Protein AF-A0A0A1U6H3-F1 (afdb_monomer)

Organism: NCBI:txid370355

Structure (mmCIF, N/CA/C/O backbone):
data_AF-A0A0A1U6H3-F1
#
_entry.id   AF-A0A0A1U6H3-F1
#
loop_
_atom_site.group_PDB
_atom_site.id
_atom_site.type_symbol
_atom_site.label_atom_id
_atom_site.label_alt_id
_atom_site.label_comp_id
_atom_site.label_asym_id
_atom_site.label_entity_id
_atom_site.label_seq_id
_atom_site.pdbx_PDB_ins_code
_atom_site.Cartn_x
_atom_site.Cartn_y
_atom_site.Cartn_z
_atom_site.occupancy
_atom_site.B_iso_or_equiv
_atom_site.auth_seq_id
_atom_site.auth_comp_id
_atom_site.auth_asym_id
_atom_site.auth_atom_id
_atom_site.pdbx_PDB_model_num
ATOM 1 N N . MET A 1 1 ? 34.343 -15.386 -19.659 1.00 42.62 1 MET A N 1
ATOM 2 C CA . MET A 1 1 ? 35.235 -14.922 -20.753 1.00 42.62 1 MET A CA 1
ATOM 3 C C . MET A 1 1 ? 35.307 -15.857 -21.969 1.00 42.62 1 MET A C 1
ATOM 5 O O . MET A 1 1 ? 34.831 -15.459 -23.021 1.00 42.62 1 MET A O 1
ATOM 9 N N . ALA A 1 2 ? 35.838 -17.088 -21.877 1.00 45.59 2 ALA A N 1
ATOM 10 C CA . ALA A 1 2 ? 36.054 -17.949 -23.061 1.00 45.59 2 ALA A CA 1
ATOM 11 C C . ALA A 1 2 ? 34.770 -18.304 -23.848 1.00 45.59 2 ALA A C 1
ATOM 13 O O . ALA A 1 2 ? 34.775 -18.329 -25.075 1.00 45.59 2 ALA A O 1
ATOM 14 N N . LYS A 1 3 ? 33.651 -18.506 -23.139 1.00 43.69 3 LYS A N 1
ATOM 15 C CA . LYS A 1 3 ? 32.339 -18.819 -23.732 1.00 43.69 3 LYS A CA 1
ATOM 16 C C . LYS A 1 3 ? 31.708 -17.624 -24.469 1.00 43.69 3 LYS A C 1
ATOM 18 O O . LYS A 1 3 ? 30.996 -17.822 -25.441 1.00 43.69 3 LYS A O 1
ATOM 23 N N . ALA A 1 4 ? 32.001 -16.393 -24.038 1.00 39.19 4 ALA A N 1
ATOM 24 C CA . ALA A 1 4 ? 31.504 -15.169 -24.673 1.00 39.19 4 ALA A CA 1
ATOM 25 C C . ALA A 1 4 ? 32.295 -14.833 -25.950 1.00 39.19 4 ALA A C 1
ATOM 27 O O . ALA A 1 4 ? 31.694 -14.559 -26.984 1.00 39.19 4 ALA A O 1
ATOM 28 N N . LYS A 1 5 ? 33.627 -15.003 -25.923 1.00 49.28 5 LYS A N 1
ATOM 29 C CA . LYS A 1 5 ? 34.495 -14.886 -27.112 1.00 49.28 5 LYS A CA 1
ATOM 30 C C . LYS A 1 5 ? 34.144 -15.879 -28.231 1.00 49.28 5 LYS A C 1
ATOM 32 O O . LYS A 1 5 ? 34.391 -15.595 -29.393 1.00 49.28 5 LYS A O 1
ATOM 37 N N . GLN A 1 6 ? 33.567 -17.036 -27.893 1.00 50.50 6 GLN A N 1
ATOM 38 C CA . GLN A 1 6 ? 33.080 -18.013 -28.877 1.00 50.50 6 GLN A CA 1
ATOM 39 C C . GLN A 1 6 ? 31.737 -17.638 -29.518 1.00 50.50 6 GLN A C 1
ATOM 41 O O . GLN A 1 6 ? 31.459 -18.092 -30.624 1.00 50.50 6 GLN A O 1
ATOM 46 N N . LEU A 1 7 ? 30.896 -16.859 -28.832 1.00 44.81 7 LEU A N 1
ATOM 47 C CA . LEU A 1 7 ? 29.538 -16.535 -29.284 1.00 44.81 7 LEU A CA 1
ATOM 48 C C . LEU A 1 7 ? 29.468 -15.238 -30.102 1.00 44.81 7 LEU A C 1
ATOM 50 O O . LEU A 1 7 ? 28.509 -15.058 -30.847 1.00 44.81 7 LEU A O 1
ATOM 54 N N . PHE A 1 8 ? 30.467 -14.356 -29.990 1.00 49.38 8 PHE A N 1
ATOM 55 C CA . PHE A 1 8 ? 30.447 -13.028 -30.608 1.00 49.38 8 PHE A CA 1
ATOM 56 C C . PHE A 1 8 ? 31.764 -12.746 -31.354 1.00 49.38 8 PHE A C 1
ATOM 58 O O . PHE A 1 8 ? 32.800 -12.589 -30.704 1.00 49.38 8 PHE A O 1
ATOM 65 N N . PRO A 1 9 ? 31.752 -12.654 -32.701 1.00 50.00 9 PRO A N 1
ATOM 66 C CA . PRO A 1 9 ? 32.967 -12.505 -33.511 1.00 50.00 9 PRO A CA 1
ATOM 67 C C . PRO A 1 9 ? 33.776 -11.225 -33.242 1.00 50.00 9 PRO A C 1
ATOM 69 O O . PRO A 1 9 ? 34.955 -11.189 -33.573 1.00 50.00 9 PRO A O 1
ATOM 72 N N . ASN A 1 10 ? 33.169 -10.207 -32.616 1.00 57.44 10 ASN A N 1
ATOM 73 C CA . ASN A 1 10 ? 33.773 -8.898 -32.331 1.00 57.44 10 ASN A CA 1
ATOM 74 C C . ASN A 1 10 ? 33.723 -8.537 -30.834 1.00 57.44 10 ASN A C 1
ATOM 76 O O . ASN A 1 10 ? 33.683 -7.360 -30.483 1.00 57.44 10 ASN A O 1
ATOM 80 N N . PHE A 1 11 ? 33.708 -9.546 -29.954 1.00 52.69 11 PHE A N 1
ATOM 81 C CA . PHE A 1 11 ? 33.511 -9.376 -28.509 1.00 52.69 11 PHE A CA 1
ATOM 82 C C . PHE A 1 11 ? 34.409 -8.297 -27.886 1.00 52.69 11 PHE A C 1
ATOM 84 O O . PHE A 1 11 ? 33.913 -7.500 -27.107 1.00 52.69 11 PHE A O 1
ATOM 91 N N . GLU A 1 12 ? 35.697 -8.240 -28.241 1.00 53.88 12 GLU A N 1
ATOM 92 C CA . GLU A 1 12 ? 36.638 -7.269 -27.655 1.00 53.88 12 GLU A CA 1
ATOM 93 C C . GLU A 1 12 ? 36.306 -5.822 -28.048 1.00 53.88 12 GLU A C 1
ATOM 95 O O . GLU A 1 12 ? 36.291 -4.951 -27.190 1.00 53.88 12 GLU A O 1
ATOM 100 N N . GLN A 1 13 ? 35.927 -5.568 -29.304 1.00 59.19 13 GLN A N 1
ATOM 101 C CA . GLN A 1 13 ? 35.557 -4.222 -29.755 1.00 59.19 13 GLN A CA 1
ATOM 102 C C . GLN A 1 13 ? 34.176 -3.791 -29.238 1.00 59.19 13 GLN A C 1
ATOM 104 O O . GLN A 1 13 ? 33.973 -2.635 -28.890 1.00 59.19 13 GLN A O 1
ATOM 109 N N . GLN A 1 14 ? 33.224 -4.723 -29.146 1.00 52.69 14 GLN A N 1
ATOM 110 C CA . GLN A 1 14 ? 31.900 -4.452 -28.574 1.00 52.69 14 GLN A CA 1
ATOM 111 C C . GLN A 1 14 ? 31.953 -4.283 -27.047 1.00 52.69 14 GLN A C 1
ATOM 113 O O . GLN A 1 14 ? 31.147 -3.547 -26.481 1.00 52.69 14 GLN A O 1
ATOM 118 N N . GLN A 1 15 ? 32.902 -4.951 -26.388 1.00 53.75 15 GLN A N 1
ATOM 119 C CA . GLN A 1 15 ? 33.224 -4.753 -24.982 1.00 53.75 15 GLN A CA 1
ATOM 120 C C . GLN A 1 15 ? 33.872 -3.384 -24.755 1.00 53.75 15 GLN A C 1
ATOM 122 O O . GLN A 1 15 ? 33.415 -2.675 -23.871 1.00 53.75 15 GLN A O 1
ATOM 127 N N . ASP A 1 16 ? 34.867 -2.987 -25.553 1.00 53.22 16 ASP A N 1
ATOM 128 C CA . ASP A 1 16 ? 35.481 -1.653 -25.463 1.00 53.22 16 ASP A CA 1
ATOM 129 C C . ASP A 1 16 ? 34.446 -0.541 -25.721 1.00 53.22 16 ASP A C 1
ATOM 131 O O . ASP A 1 16 ? 34.420 0.460 -25.006 1.00 53.22 16 ASP A O 1
ATOM 135 N N . ASP A 1 17 ? 33.532 -0.729 -26.681 1.00 50.97 17 ASP A N 1
ATOM 136 C CA . ASP A 1 17 ? 32.412 0.187 -26.937 1.00 50.97 17 ASP A CA 1
ATOM 137 C C . ASP A 1 17 ? 31.427 0.244 -25.749 1.00 50.97 17 ASP A C 1
ATOM 139 O O . ASP A 1 17 ? 30.992 1.327 -25.352 1.00 50.97 17 ASP A O 1
ATOM 143 N N . PHE A 1 18 ? 31.085 -0.907 -25.153 1.00 53.66 18 PHE A N 1
ATOM 144 C CA . PHE A 1 18 ? 30.245 -0.984 -23.952 1.00 53.66 18 PHE A CA 1
ATOM 145 C C . PHE A 1 18 ? 30.918 -0.316 -22.755 1.00 53.66 18 PHE A C 1
ATOM 147 O O . PHE A 1 18 ? 30.290 0.481 -22.074 1.00 53.66 18 PHE A O 1
ATOM 154 N N . GLU A 1 19 ? 32.197 -0.589 -22.519 1.00 50.62 19 GLU A N 1
ATOM 155 C CA . GLU A 1 19 ? 32.986 0.013 -21.450 1.00 50.62 19 GLU A CA 1
ATOM 156 C C . GLU A 1 19 ? 33.153 1.525 -21.661 1.00 50.62 19 GLU A C 1
ATOM 158 O O . GLU A 1 19 ? 33.135 2.284 -20.694 1.00 50.62 19 GLU A O 1
ATOM 163 N N . THR A 1 20 ? 33.238 1.985 -22.911 1.00 50.31 20 THR A N 1
ATOM 164 C CA . THR A 1 20 ? 33.269 3.414 -23.256 1.00 50.31 20 THR A CA 1
ATOM 165 C C . THR A 1 20 ? 31.936 4.099 -22.931 1.00 50.31 20 THR A C 1
ATOM 167 O O . THR A 1 20 ? 31.920 5.158 -22.299 1.00 50.31 20 THR A O 1
ATOM 170 N N . LEU A 1 21 ? 30.810 3.464 -23.273 1.00 53.25 21 LEU A N 1
ATOM 171 C CA . LEU A 1 21 ? 29.459 3.929 -22.926 1.00 53.25 21 LEU A CA 1
ATOM 172 C C . LEU A 1 21 ? 29.174 3.859 -21.411 1.00 53.25 21 LEU A C 1
ATOM 174 O O . LEU A 1 21 ? 28.538 4.765 -20.870 1.00 53.25 21 LEU A O 1
ATOM 178 N N . PHE A 1 22 ? 29.652 2.808 -20.737 1.00 48.53 22 PHE A N 1
ATOM 179 C CA . PHE A 1 22 ? 29.427 2.509 -19.317 1.00 48.53 22 PHE A CA 1
ATOM 180 C C . PHE A 1 22 ? 30.271 3.394 -18.389 1.00 48.53 22 PHE A C 1
ATOM 182 O O . PHE A 1 22 ? 29.741 3.965 -17.443 1.00 48.53 22 PHE A O 1
ATOM 189 N N . TYR A 1 23 ? 31.574 3.554 -18.652 1.00 44.66 23 TYR A N 1
ATOM 190 C CA . TYR A 1 23 ? 32.490 4.235 -17.724 1.00 44.66 23 TYR A CA 1
ATOM 191 C C . TYR A 1 23 ? 32.702 5.718 -18.006 1.00 44.66 23 TYR A C 1
ATOM 193 O O . TYR A 1 23 ? 33.049 6.457 -17.086 1.00 44.66 23 TYR A O 1
ATOM 201 N N . PHE A 1 24 ? 32.540 6.165 -19.252 1.00 40.41 24 PHE A N 1
ATOM 202 C CA . PHE A 1 24 ? 32.925 7.529 -19.612 1.00 40.41 24 PHE A CA 1
ATOM 203 C C . PHE A 1 24 ? 31.737 8.444 -19.875 1.00 40.41 24 PHE A C 1
ATOM 205 O O . PHE A 1 24 ? 31.913 9.655 -19.832 1.00 40.41 24 PHE A O 1
ATOM 212 N N . GLY A 1 25 ? 30.529 7.913 -20.115 1.00 42.69 25 GLY A N 1
ATOM 213 C CA . GLY A 1 25 ? 29.346 8.736 -20.403 1.00 42.69 25 GLY A CA 1
ATOM 214 C C . GLY A 1 25 ? 29.528 9.690 -21.594 1.00 42.69 25 GLY A C 1
ATOM 215 O O . GLY A 1 25 ? 28.710 10.580 -21.800 1.00 42.69 25 GLY A O 1
ATOM 216 N N . THR A 1 26 ? 30.599 9.509 -22.365 1.00 43.75 26 THR A N 1
ATOM 217 C CA . THR A 1 26 ? 31.028 10.367 -23.459 1.00 43.75 26 THR A CA 1
ATOM 218 C C . THR A 1 26 ? 31.130 9.506 -24.701 1.00 43.75 26 THR A C 1
ATOM 220 O O . THR A 1 26 ? 32.187 8.972 -25.030 1.00 43.75 26 THR A O 1
ATOM 223 N N . SER A 1 27 ? 30.027 9.390 -25.418 1.00 42.41 27 SER A N 1
ATOM 224 C CA . SER A 1 27 ? 30.145 9.437 -26.863 1.00 42.41 27 SER A CA 1
ATOM 225 C C . SER A 1 27 ? 29.358 10.658 -27.306 1.00 42.41 27 SER A C 1
ATOM 227 O O . SER A 1 27 ? 28.138 10.596 -27.422 1.00 42.41 27 SER A O 1
ATOM 229 N N . ASP A 1 28 ? 30.073 11.748 -27.584 1.00 42.72 28 ASP A N 1
ATOM 230 C CA . ASP A 1 28 ? 29.603 12.850 -28.438 1.00 42.72 28 ASP A CA 1
ATOM 231 C C . ASP A 1 28 ? 29.368 12.380 -29.897 1.00 42.72 28 ASP A C 1
ATOM 233 O O . ASP A 1 28 ? 29.289 13.186 -30.819 1.00 42.72 28 ASP A O 1
ATOM 237 N N . ASP A 1 29 ? 29.260 11.071 -30.136 1.00 43.47 29 ASP A N 1
ATOM 238 C CA . ASP A 1 29 ? 28.940 10.497 -31.430 1.00 43.47 29 ASP A CA 1
ATOM 239 C C . ASP A 1 29 ? 27.433 10.246 -31.492 1.00 43.47 29 ASP A C 1
ATOM 241 O O . ASP A 1 29 ? 26.941 9.148 -31.214 1.00 43.47 29 ASP A O 1
ATOM 245 N N . GLU A 1 30 ? 26.698 11.275 -31.913 1.00 42.47 30 GLU A N 1
ATOM 246 C CA . GLU A 1 30 ? 25.283 11.190 -32.304 1.00 42.47 30 GLU A CA 1
ATOM 247 C C . GLU A 1 30 ? 25.023 10.139 -33.419 1.00 42.47 30 GLU A C 1
ATOM 249 O O . GLU A 1 30 ? 23.868 9.846 -33.716 1.00 42.47 30 GLU A O 1
ATOM 254 N N . ASP A 1 31 ? 26.062 9.490 -33.975 1.00 43.62 31 ASP A N 1
ATOM 255 C CA . ASP A 1 31 ? 25.990 8.715 -35.222 1.00 43.62 31 ASP A CA 1
ATOM 256 C C . ASP A 1 31 ? 26.417 7.221 -35.178 1.00 43.62 31 ASP A C 1
ATOM 258 O O . ASP A 1 31 ? 26.414 6.579 -36.231 1.00 43.62 31 ASP A O 1
ATOM 262 N N . THR A 1 32 ? 26.754 6.586 -34.038 1.00 50.03 32 THR A N 1
ATOM 263 C CA . THR A 1 32 ? 27.360 5.217 -34.089 1.00 50.03 32 THR A CA 1
ATOM 264 C C . THR A 1 32 ? 26.869 4.126 -33.121 1.00 50.03 32 THR A C 1
ATOM 266 O O . THR A 1 32 ? 27.575 3.128 -32.924 1.00 50.03 32 THR A O 1
ATOM 269 N N . ILE A 1 33 ? 25.645 4.197 -32.581 1.00 51.09 33 ILE A N 1
ATOM 270 C CA . ILE A 1 33 ? 25.013 3.008 -31.964 1.00 51.09 33 ILE A CA 1
ATOM 271 C C . ILE A 1 33 ? 24.187 2.257 -33.017 1.00 51.09 33 ILE A C 1
ATOM 273 O O . ILE A 1 33 ? 23.052 2.613 -33.324 1.00 51.09 33 ILE A O 1
ATOM 277 N N . THR A 1 34 ? 24.754 1.189 -33.584 1.00 55.66 34 THR A N 1
ATOM 278 C CA . THR A 1 34 ? 24.022 0.290 -34.492 1.00 55.66 34 THR A CA 1
ATOM 279 C C . THR A 1 34 ? 23.045 -0.603 -33.715 1.00 55.66 34 THR A C 1
ATOM 281 O O . THR A 1 34 ? 23.242 -0.877 -32.529 1.00 55.66 34 THR A O 1
ATOM 284 N N . LEU A 1 35 ? 22.003 -1.118 -34.384 1.00 54.66 35 LEU A N 1
ATOM 285 C CA . LEU A 1 35 ? 21.065 -2.092 -33.794 1.00 54.66 35 LEU A CA 1
ATOM 286 C C . LEU A 1 35 ? 21.791 -3.314 -33.200 1.00 54.66 35 LEU A C 1
ATOM 288 O O . LEU A 1 35 ? 21.449 -3.767 -32.112 1.00 54.66 35 LEU A O 1
ATOM 292 N N . GLU A 1 36 ? 22.847 -3.786 -33.864 1.00 53.66 36 GLU A N 1
ATOM 293 C CA . GLU A 1 36 ? 23.680 -4.897 -33.387 1.00 53.66 36 GLU A CA 1
ATOM 294 C C . GLU A 1 36 ? 24.443 -4.561 -32.094 1.00 53.66 36 GLU A C 1
ATOM 296 O O . GLU A 1 36 ? 24.555 -5.414 -31.214 1.00 53.66 36 GLU A O 1
ATOM 301 N N . LYS A 1 37 ? 24.935 -3.320 -31.938 1.00 55.91 37 LYS A N 1
ATOM 302 C CA . LYS A 1 37 ? 25.560 -2.855 -30.685 1.00 55.91 37 LYS A CA 1
ATOM 303 C C . LYS A 1 37 ? 24.536 -2.775 -29.559 1.00 55.91 37 LYS A C 1
ATOM 305 O O . LYS A 1 37 ? 24.800 -3.245 -28.458 1.00 55.91 37 LYS A O 1
ATOM 310 N N . ARG A 1 38 ? 23.340 -2.258 -29.847 1.00 58.19 38 ARG A N 1
ATOM 311 C CA . ARG A 1 38 ? 22.224 -2.235 -28.895 1.00 58.19 38 ARG A CA 1
ATOM 312 C C . ARG A 1 38 ? 21.868 -3.647 -28.411 1.00 58.19 38 ARG A C 1
ATOM 314 O O . ARG A 1 38 ? 21.741 -3.860 -27.207 1.00 58.19 38 ARG A O 1
ATOM 321 N N . ASP A 1 39 ? 21.726 -4.612 -29.317 1.00 58.44 39 ASP A N 1
ATOM 322 C CA . ASP A 1 39 ? 21.384 -5.991 -28.949 1.00 58.44 39 ASP A CA 1
ATOM 323 C C . ASP A 1 39 ? 22.519 -6.700 -28.204 1.00 58.44 39 ASP A C 1
ATOM 325 O O . ASP A 1 39 ? 22.253 -7.481 -27.292 1.00 58.44 39 ASP A O 1
ATOM 329 N N . PHE A 1 40 ? 23.781 -6.401 -28.523 1.00 60.38 40 PHE A N 1
ATOM 330 C CA . PHE A 1 40 ? 24.928 -6.883 -27.754 1.00 60.38 40 PHE A CA 1
ATOM 331 C C . PHE A 1 40 ? 24.917 -6.360 -26.312 1.00 60.38 40 PHE A C 1
ATOM 333 O O . PHE A 1 40 ? 25.066 -7.153 -25.385 1.00 60.38 40 PHE A O 1
ATOM 340 N N . ILE A 1 41 ? 24.683 -5.060 -26.109 1.00 59.84 41 ILE A N 1
ATOM 341 C CA . ILE A 1 41 ? 24.662 -4.456 -24.769 1.00 59.84 41 ILE A CA 1
ATOM 342 C C . ILE A 1 41 ? 23.511 -5.023 -23.939 1.00 59.84 41 ILE A C 1
ATOM 344 O O . ILE 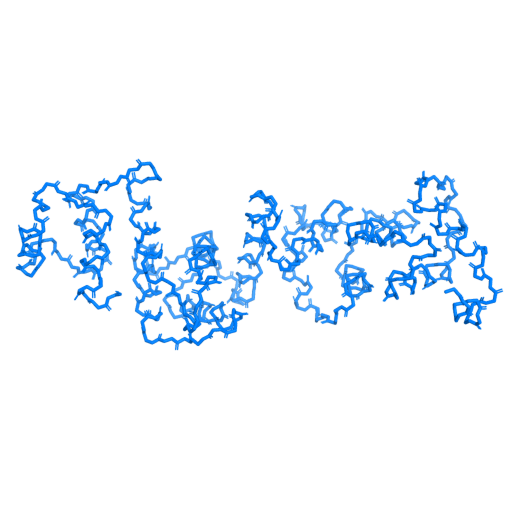A 1 41 ? 23.723 -5.450 -22.807 1.00 59.84 41 ILE A O 1
ATOM 348 N N . PHE A 1 42 ? 22.317 -5.130 -24.524 1.00 61.53 42 PHE A N 1
ATOM 349 C CA . PHE A 1 42 ? 21.200 -5.797 -23.863 1.00 61.53 42 PHE A CA 1
ATOM 350 C C . PHE A 1 42 ? 21.524 -7.254 -23.510 1.00 61.53 42 PHE A C 1
ATOM 352 O O . PHE A 1 42 ? 21.245 -7.681 -22.400 1.00 61.53 42 PHE A O 1
ATOM 359 N N . ASN A 1 43 ? 22.175 -8.001 -24.406 1.00 61.38 43 ASN A N 1
ATOM 360 C CA . ASN A 1 43 ? 22.598 -9.374 -24.125 1.00 61.38 43 ASN A CA 1
ATOM 361 C C . ASN A 1 43 ? 23.683 -9.475 -23.038 1.00 61.38 43 ASN A C 1
ATOM 363 O O . ASN A 1 43 ? 23.773 -10.513 -22.386 1.00 61.38 43 ASN A O 1
ATOM 367 N N . MET A 1 44 ? 24.529 -8.458 -22.868 1.00 61.16 44 MET A N 1
ATOM 368 C CA . MET A 1 44 ? 25.537 -8.402 -21.803 1.00 61.16 44 MET A CA 1
ATOM 369 C C . MET A 1 44 ? 24.897 -8.096 -20.445 1.00 61.16 44 MET A C 1
ATOM 371 O O . MET A 1 44 ? 25.210 -8.789 -19.476 1.00 61.16 44 MET A O 1
ATOM 375 N N . ILE A 1 45 ? 23.956 -7.143 -20.413 1.00 60.34 45 ILE A N 1
ATOM 376 C CA . ILE A 1 45 ? 23.119 -6.816 -19.247 1.00 60.34 45 ILE A CA 1
ATOM 377 C C . ILE A 1 45 ? 22.350 -8.064 -18.793 1.00 60.34 45 ILE A C 1
ATOM 379 O O . ILE A 1 45 ? 22.564 -8.539 -17.681 1.00 60.34 45 ILE A O 1
ATOM 383 N N . SER A 1 46 ? 21.565 -8.684 -19.682 1.00 57.75 46 SER A N 1
ATOM 384 C CA . SER A 1 46 ? 20.726 -9.844 -19.338 1.00 57.75 46 SER A CA 1
ATOM 385 C C . SER A 1 46 ? 21.521 -11.095 -18.941 1.00 57.75 46 SER A C 1
ATOM 387 O O . SER A 1 46 ? 20.985 -11.995 -18.311 1.00 57.75 46 SER A O 1
ATOM 389 N N . LYS A 1 47 ? 22.806 -11.201 -19.309 1.00 58.12 47 LYS A N 1
ATOM 390 C CA . LYS A 1 47 ? 23.651 -12.352 -18.933 1.00 58.12 47 LYS A CA 1
ATOM 391 C C . LYS A 1 47 ? 24.488 -12.110 -17.680 1.00 58.12 47 LYS A C 1
ATOM 393 O O . LYS A 1 47 ? 25.248 -13.005 -17.308 1.00 58.12 47 LYS A O 1
ATOM 398 N N . ASN A 1 48 ? 24.384 -10.928 -17.066 1.00 54.53 48 ASN A N 1
ATOM 399 C CA . ASN A 1 48 ? 25.187 -10.506 -15.917 1.00 54.53 48 ASN A CA 1
ATOM 400 C C . ASN A 1 48 ? 26.694 -10.788 -16.116 1.00 54.53 48 ASN A C 1
ATOM 402 O O . ASN A 1 48 ? 27.409 -11.254 -15.227 1.00 54.53 48 ASN A O 1
ATOM 406 N N . LEU A 1 49 ? 27.170 -10.604 -17.352 1.00 52.69 49 LEU A N 1
ATOM 407 C CA . LEU A 1 49 ? 28.551 -10.870 -17.731 1.00 52.69 49 LEU A CA 1
ATOM 408 C C . LEU A 1 49 ? 29.330 -9.565 -17.623 1.00 52.69 49 LEU A C 1
ATOM 410 O O . LEU A 1 49 ? 29.589 -8.938 -18.644 1.00 52.69 49 LEU A O 1
ATOM 414 N N . ASP A 1 50 ? 29.735 -9.165 -16.418 1.00 52.38 50 ASP A N 1
ATOM 415 C CA . ASP A 1 50 ? 30.786 -8.152 -16.328 1.00 52.38 50 ASP A CA 1
ATOM 416 C C . ASP A 1 50 ? 32.131 -8.784 -16.734 1.00 52.38 50 ASP A C 1
ATOM 418 O O . ASP A 1 50 ? 32.593 -9.746 -16.104 1.00 52.38 50 ASP A O 1
ATOM 422 N N . PRO A 1 51 ? 32.789 -8.293 -17.792 1.00 46.12 51 PRO A N 1
ATOM 423 C CA . PRO A 1 51 ? 34.110 -8.766 -18.163 1.00 46.12 51 PRO A CA 1
ATOM 424 C C . PRO A 1 51 ? 35.223 -8.418 -17.154 1.00 46.12 51 PRO A C 1
ATOM 426 O O . PRO A 1 51 ? 36.307 -8.999 -17.278 1.00 46.12 51 PRO A O 1
ATOM 429 N N . ARG A 1 52 ? 34.995 -7.533 -16.167 1.00 45.84 52 ARG A N 1
ATOM 430 C CA . ARG A 1 52 ? 36.007 -7.102 -15.178 1.00 45.84 52 ARG A CA 1
ATOM 431 C C . ARG A 1 52 ? 35.804 -7.637 -13.749 1.00 45.84 52 ARG A C 1
ATOM 433 O O . ARG A 1 52 ? 36.733 -7.548 -12.947 1.00 45.84 52 ARG A O 1
ATOM 440 N N . GLY A 1 53 ? 34.663 -8.251 -13.441 1.00 45.12 53 GLY A N 1
ATOM 441 C CA . GLY A 1 53 ? 34.355 -8.864 -12.141 1.00 45.12 53 GLY A CA 1
ATOM 442 C C . GLY A 1 53 ? 33.719 -7.946 -11.080 1.00 45.12 53 GLY A C 1
ATOM 443 O O . GLY A 1 53 ? 33.553 -8.387 -9.946 1.00 45.12 53 GLY A O 1
ATOM 444 N N . MET A 1 54 ? 33.356 -6.707 -11.415 1.00 49.00 54 MET A N 1
ATOM 445 C CA . MET A 1 54 ? 32.445 -5.838 -10.665 1.00 49.00 54 MET A CA 1
ATOM 446 C C . MET A 1 54 ? 31.012 -5.993 -11.199 1.00 49.00 54 MET A C 1
ATOM 448 O O . MET A 1 54 ? 30.681 -5.511 -12.277 1.00 49.00 54 MET A O 1
ATOM 452 N N . MET A 1 55 ? 30.138 -6.654 -10.437 1.00 55.19 55 MET A N 1
ATOM 453 C CA . MET A 1 55 ? 28.717 -6.728 -10.796 1.00 55.19 55 MET A CA 1
ATOM 454 C C . MET A 1 55 ? 28.121 -5.306 -10.848 1.00 55.19 55 MET A C 1
ATOM 456 O O . MET A 1 55 ? 28.153 -4.630 -9.817 1.00 55.19 55 MET A O 1
ATOM 460 N N . PRO A 1 56 ? 27.608 -4.833 -12.004 1.00 63.22 56 PRO A N 1
ATOM 461 C CA . PRO A 1 56 ? 26.900 -3.560 -12.079 1.00 63.22 56 PRO A CA 1
ATOM 462 C C . PRO A 1 56 ? 25.640 -3.635 -11.218 1.00 63.22 56 PRO A C 1
ATOM 464 O O . PRO A 1 56 ? 25.017 -4.696 -11.129 1.00 63.22 56 PRO A O 1
ATOM 467 N N . THR A 1 57 ? 25.241 -2.526 -10.605 1.00 68.31 57 THR A N 1
ATOM 468 C CA . THR A 1 57 ? 23.938 -2.471 -9.935 1.00 68.31 57 THR A CA 1
ATOM 469 C C . THR A 1 57 ? 22.809 -2.465 -10.971 1.00 68.31 57 THR A C 1
ATOM 471 O O . THR A 1 57 ? 23.017 -2.148 -12.146 1.00 68.31 57 THR A O 1
ATOM 474 N N . VAL A 1 58 ? 21.585 -2.792 -10.546 1.00 70.00 58 VAL A N 1
ATOM 475 C CA . VAL A 1 58 ? 20.389 -2.671 -11.400 1.00 70.00 58 VAL A CA 1
ATOM 476 C C . VAL A 1 58 ? 20.215 -1.231 -11.899 1.00 70.00 58 VAL A C 1
ATOM 478 O O . VAL A 1 58 ? 19.820 -1.024 -13.045 1.00 70.00 58 VAL A O 1
ATOM 481 N N . GLU A 1 59 ? 20.567 -0.236 -11.080 1.00 73.94 59 GLU A N 1
ATOM 482 C CA . GLU A 1 59 ? 20.531 1.183 -11.455 1.00 73.94 59 GLU A CA 1
ATOM 483 C C . GLU A 1 59 ? 21.504 1.489 -12.600 1.00 73.94 59 GLU A C 1
ATOM 485 O O . GLU A 1 59 ? 21.093 2.072 -13.606 1.00 73.94 59 GLU A O 1
ATOM 490 N N . ASP A 1 60 ? 22.750 1.006 -12.513 1.00 70.56 60 ASP A N 1
ATOM 491 C CA . ASP A 1 60 ? 23.753 1.171 -13.576 1.00 70.56 60 ASP A CA 1
ATOM 492 C C . ASP A 1 60 ? 23.267 0.552 -14.897 1.00 70.56 60 ASP A C 1
ATOM 494 O O . ASP A 1 60 ? 23.387 1.144 -15.975 1.00 70.56 60 ASP A O 1
ATOM 498 N N . MET A 1 61 ? 22.670 -0.643 -14.822 1.00 74.12 61 MET A N 1
ATOM 499 C CA . MET A 1 61 ? 22.093 -1.317 -15.988 1.00 74.12 61 MET A CA 1
ATOM 500 C C . MET A 1 61 ? 20.916 -0.527 -16.576 1.00 74.12 61 MET A C 1
ATOM 502 O O . MET A 1 61 ? 20.802 -0.425 -17.802 1.00 74.12 61 MET A O 1
ATOM 506 N N . CYS A 1 62 ? 20.069 0.069 -15.731 1.00 78.75 62 CYS A N 1
ATOM 507 C CA . CYS A 1 62 ? 18.948 0.904 -16.159 1.00 78.75 62 CYS A CA 1
ATOM 508 C C . CYS A 1 62 ? 19.415 2.174 -16.871 1.00 78.75 62 CYS A C 1
ATOM 510 O O . CYS A 1 62 ? 18.911 2.484 -17.951 1.00 78.75 62 CYS A O 1
ATOM 512 N N . GLU A 1 63 ? 20.389 2.896 -16.316 1.00 81.00 63 GLU A N 1
ATOM 513 C CA . GLU A 1 63 ? 20.891 4.129 -16.927 1.00 81.00 63 GLU A CA 1
ATOM 514 C C . GLU A 1 63 ? 21.463 3.881 -18.326 1.00 81.00 63 GLU A C 1
ATOM 516 O O . GLU A 1 63 ? 21.193 4.631 -19.272 1.00 81.00 63 GLU A O 1
ATOM 521 N N . VAL A 1 64 ? 22.238 2.806 -18.480 1.00 73.44 64 VAL A N 1
ATOM 522 C CA . VAL A 1 64 ? 22.806 2.413 -19.773 1.00 73.44 64 VAL A CA 1
ATOM 523 C C . VAL A 1 64 ? 21.699 2.018 -20.745 1.00 73.44 64 VAL A C 1
ATOM 525 O O . VAL A 1 64 ? 21.679 2.484 -21.888 1.00 73.44 64 VAL A O 1
ATOM 528 N N . ALA A 1 65 ? 20.742 1.207 -20.295 1.00 76.88 65 ALA A N 1
ATOM 529 C CA . ALA A 1 65 ? 19.633 0.777 -21.129 1.00 76.88 65 ALA A CA 1
ATOM 530 C C . ALA A 1 65 ? 18.744 1.949 -21.587 1.00 76.88 65 ALA A C 1
ATOM 532 O O . ALA A 1 65 ? 18.337 1.992 -22.753 1.00 76.88 65 ALA A O 1
ATOM 533 N N . TYR A 1 66 ? 18.508 2.933 -20.714 1.00 83.31 66 TYR A N 1
ATOM 534 C CA . TYR A 1 66 ? 17.785 4.164 -21.033 1.00 83.31 66 TYR A CA 1
ATOM 535 C C . TYR A 1 66 ? 18.504 4.980 -22.110 1.00 83.31 66 TYR A C 1
ATOM 537 O O . TYR A 1 66 ? 17.888 5.367 -23.107 1.00 83.31 66 TYR A O 1
ATOM 545 N N . LYS A 1 67 ? 19.812 5.225 -21.944 1.00 77.31 67 LYS A N 1
ATOM 546 C CA . LYS A 1 67 ? 20.623 5.983 -22.916 1.00 77.31 67 LYS A CA 1
ATOM 547 C C . LYS A 1 67 ? 20.577 5.339 -24.300 1.00 77.31 67 LYS A C 1
ATOM 549 O O . LYS A 1 67 ? 20.397 6.027 -25.299 1.00 77.31 67 LYS A O 1
ATOM 554 N N . ILE A 1 68 ? 20.667 4.012 -24.361 1.00 72.88 68 ILE A N 1
ATOM 555 C CA . ILE A 1 68 ? 20.617 3.263 -25.624 1.00 72.88 68 ILE A CA 1
ATOM 556 C C . ILE A 1 68 ? 19.232 3.335 -26.266 1.00 72.88 68 ILE A C 1
ATOM 558 O O . ILE A 1 68 ? 19.119 3.464 -27.483 1.00 72.88 68 ILE A O 1
ATOM 562 N N . ALA A 1 69 ? 18.170 3.233 -25.471 1.00 75.00 69 ALA A N 1
ATOM 563 C CA . ALA A 1 69 ? 16.806 3.278 -25.983 1.00 75.00 69 ALA A CA 1
ATOM 564 C C . ALA A 1 69 ? 16.363 4.674 -26.435 1.00 75.00 69 ALA A C 1
ATOM 566 O O . ALA A 1 69 ? 15.505 4.788 -27.307 1.00 75.00 69 ALA A O 1
ATOM 567 N N . THR A 1 70 ? 16.955 5.720 -25.862 1.00 75.56 70 THR A N 1
ATOM 568 C CA . THR A 1 70 ? 16.658 7.117 -26.208 1.00 75.56 70 THR A CA 1
ATOM 569 C C . THR A 1 70 ? 17.628 7.723 -27.224 1.00 75.56 70 THR A C 1
ATOM 571 O O . THR A 1 70 ? 17.434 8.857 -27.671 1.00 75.56 70 THR A O 1
ATOM 574 N N . PHE A 1 71 ? 18.632 6.950 -27.645 1.00 70.38 71 PHE A N 1
ATOM 575 C CA . PHE A 1 71 ? 19.571 7.316 -28.698 1.00 70.38 71 PHE A CA 1
ATOM 576 C C . PHE A 1 71 ? 18.834 7.727 -29.988 1.00 70.38 71 PHE A C 1
ATOM 578 O O . PHE A 1 71 ? 17.851 7.098 -30.384 1.00 70.38 71 PHE A O 1
ATOM 585 N N . GLY A 1 72 ? 19.293 8.799 -30.643 1.00 66.00 72 GLY A N 1
ATOM 586 C CA . GLY A 1 72 ? 18.613 9.394 -31.805 1.00 66.00 72 GLY A CA 1
ATOM 587 C C . GLY A 1 72 ? 17.578 10.477 -31.464 1.00 66.00 72 GLY A C 1
ATOM 588 O O . GLY A 1 72 ? 16.711 10.782 -32.282 1.00 66.00 72 GLY A O 1
ATOM 589 N N . GLY A 1 73 ? 17.651 11.064 -30.264 1.00 68.25 73 GLY A N 1
ATOM 590 C CA . GLY A 1 73 ? 16.864 12.245 -29.887 1.00 68.25 73 GLY A CA 1
ATOM 591 C C . GLY A 1 73 ? 15.456 11.949 -29.363 1.00 68.25 73 GLY A C 1
ATOM 592 O O . GLY A 1 73 ? 14.612 12.852 -29.333 1.00 68.25 73 GLY A O 1
ATOM 593 N N . LYS A 1 74 ? 15.172 10.710 -28.936 1.00 81.44 74 LYS A N 1
ATOM 594 C CA . LYS A 1 74 ? 13.901 10.401 -28.267 1.00 81.44 74 LYS A CA 1
ATOM 595 C C . LYS A 1 74 ? 13.887 11.066 -26.889 1.00 81.44 74 LYS A C 1
ATOM 597 O O . LYS A 1 74 ? 14.853 10.994 -26.138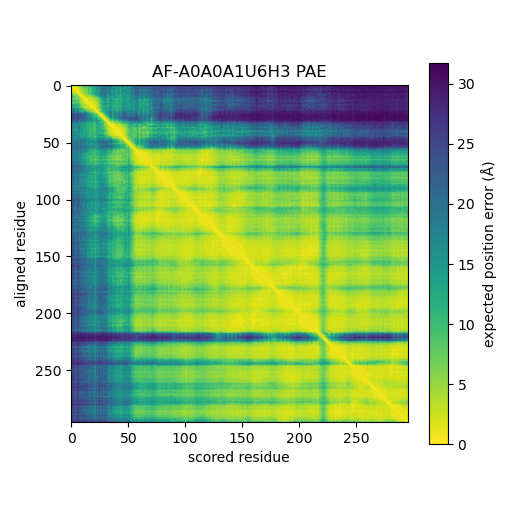 1.00 81.44 74 LYS A O 1
ATOM 602 N N . LYS A 1 75 ? 12.769 11.707 -26.543 1.00 84.56 75 LYS A N 1
ATOM 603 C CA . LYS A 1 75 ? 12.637 12.475 -25.291 1.00 84.56 75 LYS A CA 1
ATOM 604 C C . LYS A 1 75 ? 12.608 11.608 -24.022 1.00 84.56 75 LYS A C 1
ATOM 606 O O . LYS A 1 75 ? 12.853 12.135 -22.943 1.00 84.56 75 LYS A O 1
ATOM 611 N N . GLY A 1 76 ? 12.321 10.314 -24.156 1.00 89.44 76 GLY A N 1
ATOM 612 C CA . GLY A 1 76 ? 12.267 9.344 -23.064 1.00 89.44 76 GLY A CA 1
ATOM 613 C C . GLY A 1 76 ? 11.644 8.024 -23.513 1.00 89.44 76 GLY A C 1
ATOM 614 O O . GLY A 1 76 ? 11.568 7.759 -24.714 1.00 89.44 76 GLY A O 1
ATOM 615 N N . LEU A 1 77 ? 11.210 7.201 -22.565 1.00 91.50 77 LEU A N 1
ATOM 616 C CA . LEU A 1 77 ? 10.636 5.881 -22.831 1.00 91.50 77 LEU A CA 1
ATOM 617 C C . LEU A 1 77 ? 9.110 5.949 -22.830 1.00 91.50 77 LEU A C 1
ATOM 619 O O . LEU A 1 77 ? 8.529 6.445 -21.872 1.00 91.50 77 LEU A O 1
ATOM 623 N N . ASP A 1 78 ? 8.478 5.425 -23.879 1.00 93.00 78 ASP A N 1
ATOM 624 C CA . ASP A 1 78 ? 7.047 5.102 -23.840 1.00 93.00 78 ASP A CA 1
ATOM 625 C C . ASP A 1 78 ? 6.829 3.737 -23.162 1.00 93.00 78 ASP A C 1
ATOM 627 O O . ASP A 1 78 ? 7.788 3.055 -22.791 1.00 93.00 78 ASP A O 1
ATOM 631 N N . ILE A 1 79 ? 5.570 3.317 -23.013 1.00 92.06 79 ILE A N 1
ATOM 632 C CA . ILE A 1 79 ? 5.220 2.051 -22.353 1.00 92.06 79 ILE A CA 1
ATOM 633 C C . ILE A 1 79 ? 5.844 0.810 -23.019 1.00 92.06 79 ILE A C 1
ATOM 635 O O . ILE A 1 79 ? 6.234 -0.122 -22.317 1.00 92.06 79 ILE A O 1
ATOM 639 N N . GLU A 1 80 ? 5.980 0.780 -24.352 1.00 90.06 80 GLU A N 1
ATOM 640 C CA . GLU A 1 80 ? 6.564 -0.376 -25.053 1.00 90.06 80 GLU A CA 1
ATOM 641 C C . GLU A 1 80 ? 8.060 -0.478 -24.781 1.00 90.06 80 GLU A C 1
ATOM 643 O O . GLU A 1 80 ? 8.595 -1.563 -24.537 1.00 90.06 80 GLU A O 1
ATOM 648 N N . ASP A 1 81 ? 8.747 0.663 -24.838 1.00 88.31 81 ASP A N 1
ATOM 649 C CA . ASP A 1 81 ? 10.167 0.729 -24.542 1.00 88.31 81 ASP A CA 1
ATOM 650 C C . ASP A 1 81 ? 10.432 0.427 -23.071 1.00 88.31 81 ASP A C 1
ATOM 652 O O . ASP A 1 81 ? 11.322 -0.373 -22.787 1.00 88.31 81 ASP A O 1
ATOM 656 N N . TYR A 1 82 ? 9.638 0.992 -22.158 1.00 91.44 82 TYR A N 1
ATOM 657 C CA . TYR A 1 82 ? 9.691 0.689 -20.731 1.00 91.44 82 TYR A CA 1
ATOM 658 C C . TYR A 1 82 ? 9.600 -0.818 -20.476 1.00 91.44 82 TYR A C 1
ATOM 660 O O . TYR A 1 82 ? 10.522 -1.395 -19.899 1.00 91.44 82 TYR A O 1
ATOM 668 N N . MET A 1 83 ? 8.535 -1.462 -20.967 1.00 90.56 83 MET A N 1
ATOM 669 C CA . MET A 1 83 ? 8.291 -2.890 -20.767 1.00 90.56 83 MET A CA 1
ATOM 670 C C . MET A 1 83 ? 9.452 -3.724 -21.317 1.00 90.56 83 MET A C 1
ATOM 672 O O . MET A 1 83 ? 10.040 -4.528 -20.597 1.00 90.56 83 MET A O 1
ATOM 676 N N . ARG A 1 84 ? 9.847 -3.477 -22.573 1.00 84.81 84 ARG A N 1
ATOM 677 C CA . ARG A 1 84 ? 10.932 -4.216 -23.232 1.00 84.81 84 ARG A CA 1
ATOM 678 C C . ARG A 1 84 ? 12.264 -4.067 -22.500 1.00 84.81 84 ARG A C 1
ATOM 680 O O . ARG A 1 84 ? 13.052 -5.007 -22.473 1.00 84.81 84 ARG A O 1
ATOM 687 N N . ILE A 1 85 ? 12.571 -2.874 -21.997 1.00 83.06 85 ILE A N 1
ATOM 688 C CA . ILE A 1 85 ? 13.849 -2.609 -21.336 1.00 83.06 85 ILE A CA 1
ATOM 689 C C . ILE A 1 85 ? 13.849 -3.188 -19.925 1.00 83.06 85 ILE A C 1
ATOM 691 O O . ILE A 1 85 ? 14.818 -3.856 -19.576 1.00 83.06 85 ILE A O 1
ATOM 695 N N . ARG A 1 86 ? 12.772 -2.996 -19.152 1.00 85.81 86 ARG A N 1
ATOM 696 C CA . ARG A 1 86 ? 12.623 -3.576 -17.811 1.00 85.81 86 ARG A CA 1
ATOM 697 C C . ARG A 1 86 ? 12.819 -5.088 -17.861 1.00 85.81 86 ARG A C 1
ATOM 699 O O . ARG A 1 86 ? 13.708 -5.577 -17.180 1.00 85.81 86 ARG A O 1
ATOM 706 N N . GLN A 1 87 ? 12.102 -5.787 -18.748 1.00 84.75 87 GLN A N 1
ATOM 707 C CA . GLN A 1 87 ? 12.237 -7.241 -18.929 1.00 84.75 87 GLN A CA 1
ATOM 708 C C . GLN A 1 87 ? 13.687 -7.671 -19.197 1.00 84.75 87 GLN A C 1
ATOM 710 O O . GLN A 1 87 ? 14.144 -8.693 -18.703 1.00 84.75 87 GLN A O 1
ATOM 715 N N . LYS A 1 88 ? 14.447 -6.879 -19.964 1.00 76.56 88 LYS A N 1
ATOM 716 C CA . LYS A 1 88 ? 15.853 -7.183 -20.267 1.00 76.56 88 LYS A CA 1
ATOM 717 C C . LYS A 1 88 ? 16.809 -6.906 -19.110 1.00 76.56 88 LYS A C 1
ATOM 719 O O . LYS A 1 88 ? 17.852 -7.557 -19.050 1.00 76.56 88 LYS A O 1
ATOM 724 N N . VAL A 1 89 ? 16.505 -5.918 -18.269 1.00 75.81 89 VAL A N 1
ATOM 725 C CA . VAL A 1 89 ? 17.338 -5.534 -17.122 1.00 75.81 89 VAL A CA 1
ATOM 726 C C . VAL A 1 89 ? 17.088 -6.458 -15.931 1.00 75.81 89 VAL A C 1
ATOM 728 O O . VAL A 1 89 ? 18.046 -6.837 -15.269 1.00 75.81 89 VAL A O 1
ATOM 731 N N . THR A 1 90 ? 15.834 -6.834 -15.672 1.00 75.81 90 THR A N 1
ATOM 732 C CA . THR A 1 90 ? 15.465 -7.656 -14.509 1.00 75.81 90 THR A CA 1
ATOM 733 C C . THR A 1 90 ? 15.374 -9.152 -14.811 1.00 75.81 90 THR A C 1
ATOM 735 O O . THR A 1 90 ? 15.287 -9.936 -13.876 1.00 75.81 90 THR A O 1
ATOM 738 N N . ASP A 1 91 ? 15.406 -9.556 -16.088 1.00 74.81 91 ASP A N 1
ATOM 739 C CA . ASP A 1 91 ? 15.150 -10.941 -16.534 1.00 74.81 91 ASP A CA 1
ATOM 740 C C . ASP A 1 91 ? 13.765 -11.471 -16.093 1.00 74.81 91 ASP A C 1
ATOM 742 O O . ASP A 1 91 ? 13.535 -12.673 -15.986 1.00 74.81 91 ASP A O 1
ATOM 746 N N . GLU A 1 92 ? 12.819 -10.558 -15.840 1.00 79.12 92 GLU A N 1
ATOM 747 C CA . GLU A 1 92 ? 11.434 -10.871 -15.480 1.00 79.12 92 GLU A CA 1
ATOM 748 C C . GLU A 1 92 ? 10.515 -10.673 -16.682 1.00 79.12 92 GLU A C 1
ATOM 750 O O . GLU A 1 92 ? 10.443 -9.576 -17.242 1.00 79.12 92 GLU A O 1
ATOM 755 N N . GLU A 1 93 ? 9.746 -11.698 -17.044 1.00 85.69 93 GLU A N 1
ATOM 756 C CA . GLU A 1 93 ? 8.626 -11.522 -17.965 1.00 85.69 93 GLU A CA 1
ATOM 757 C C . GLU A 1 93 ? 7.481 -10.792 -17.255 1.00 85.69 93 GLU A C 1
ATOM 759 O O . GLU A 1 93 ? 6.970 -11.254 -16.240 1.00 85.69 93 GLU A O 1
ATOM 764 N N . ILE A 1 94 ? 7.065 -9.660 -17.822 1.00 86.62 94 ILE A N 1
ATOM 765 C CA . ILE A 1 94 ? 5.887 -8.907 -17.371 1.00 86.62 94 ILE A CA 1
ATOM 766 C C . ILE A 1 94 ? 4.886 -8.733 -18.501 1.00 86.62 94 ILE A C 1
ATOM 768 O O . ILE A 1 94 ? 5.256 -8.556 -19.667 1.00 86.62 94 ILE A O 1
ATOM 772 N N . THR A 1 95 ? 3.614 -8.735 -18.144 1.00 89.88 95 THR A N 1
ATOM 773 C CA . THR A 1 95 ? 2.517 -8.351 -19.024 1.00 89.88 95 THR A CA 1
ATOM 774 C C . THR A 1 95 ? 2.497 -6.839 -19.245 1.00 89.88 95 THR A C 1
ATOM 776 O O . THR A 1 95 ? 3.090 -6.048 -18.505 1.00 89.88 95 THR A O 1
ATOM 779 N N . ARG A 1 96 ? 1.762 -6.413 -20.275 1.00 90.50 96 ARG A N 1
ATOM 780 C CA . ARG A 1 96 ? 1.511 -4.989 -20.509 1.00 90.50 96 ARG A CA 1
ATOM 781 C C . ARG A 1 96 ? 0.755 -4.349 -19.345 1.00 90.50 96 ARG A C 1
ATOM 783 O O . ARG A 1 96 ? 1.024 -3.196 -19.030 1.00 90.50 96 ARG A O 1
ATOM 790 N N . GLU A 1 97 ? -0.208 -5.062 -18.763 1.00 88.56 97 GLU A N 1
ATOM 791 C CA . GLU A 1 97 ? -1.008 -4.546 -17.650 1.00 88.56 97 GLU A CA 1
ATOM 792 C C . GLU A 1 97 ? -0.124 -4.269 -16.432 1.00 88.56 97 GLU A C 1
ATOM 794 O O . GLU A 1 97 ? -0.123 -3.145 -15.940 1.00 88.56 97 GLU A O 1
ATOM 799 N N . GLU A 1 98 ? 0.727 -5.218 -16.039 1.00 87.50 98 GLU A N 1
ATOM 800 C CA . GLU A 1 98 ? 1.684 -5.025 -14.938 1.00 87.50 98 GLU A CA 1
ATOM 801 C C . GLU A 1 98 ? 2.656 -3.873 -15.214 1.00 87.50 98 GLU A C 1
ATOM 803 O O . GLU A 1 98 ? 2.964 -3.089 -14.319 1.00 87.50 98 GLU A O 1
ATOM 808 N N . ALA A 1 99 ? 3.117 -3.735 -16.463 1.00 89.19 99 ALA A N 1
ATOM 809 C CA . ALA A 1 99 ? 3.973 -2.623 -16.851 1.00 89.19 99 ALA A CA 1
ATOM 810 C C . ALA A 1 99 ? 3.249 -1.270 -16.729 1.00 89.19 99 ALA A C 1
ATOM 812 O O . ALA A 1 99 ? 3.856 -0.296 -16.289 1.00 89.19 99 ALA A O 1
ATOM 813 N N . LEU A 1 100 ? 1.968 -1.196 -17.105 1.00 89.94 100 LEU A N 1
ATOM 814 C CA . LEU A 1 100 ? 1.166 0.029 -17.027 1.00 89.94 100 LEU A CA 1
ATOM 815 C C . LEU A 1 100 ? 0.932 0.475 -15.581 1.00 89.94 100 LEU A C 1
ATOM 817 O O . LEU A 1 100 ? 1.051 1.667 -15.298 1.00 89.94 100 LEU A O 1
ATOM 821 N N . GLU A 1 101 ? 0.646 -0.462 -14.674 1.00 87.94 101 GLU A N 1
ATOM 822 C CA . GLU A 1 101 ? 0.404 -0.155 -13.258 1.00 87.94 101 GLU A CA 1
ATOM 823 C C . GLU A 1 101 ? 1.601 0.576 -12.618 1.00 87.94 101 GLU A C 1
ATOM 825 O O . GLU A 1 101 ? 1.412 1.512 -11.838 1.00 87.94 101 GLU A O 1
ATOM 830 N N . SER A 1 102 ? 2.827 0.196 -12.993 1.00 87.50 102 SER A N 1
ATOM 831 C CA . SER A 1 102 ? 4.064 0.843 -12.538 1.00 87.50 102 SER A CA 1
ATOM 832 C C . SER A 1 102 ? 4.383 2.109 -13.334 1.00 87.50 102 SER A C 1
ATOM 834 O O . SER A 1 102 ? 4.752 3.130 -12.761 1.00 87.50 102 SER A O 1
ATOM 836 N N . TYR A 1 103 ? 4.218 2.072 -14.657 1.00 91.44 103 TYR A N 1
ATOM 837 C CA . TYR A 1 103 ? 4.527 3.184 -15.556 1.00 91.44 103 TYR A CA 1
ATOM 838 C C . TYR A 1 103 ? 3.750 4.460 -15.208 1.00 91.44 103 TYR A C 1
ATOM 840 O O . TYR A 1 103 ? 4.333 5.542 -15.127 1.00 91.44 103 TYR A O 1
ATOM 848 N N . GLU A 1 104 ? 2.443 4.339 -14.956 1.00 91.00 104 GLU A N 1
ATOM 849 C CA . GLU A 1 104 ? 1.574 5.487 -14.662 1.00 91.00 104 GLU A CA 1
ATOM 850 C C . GLU A 1 104 ? 1.946 6.215 -13.362 1.00 91.00 104 GLU A C 1
ATOM 852 O O . GLU A 1 104 ? 1.676 7.410 -13.234 1.00 91.00 104 GLU A O 1
ATOM 857 N N . TYR A 1 105 ? 2.588 5.532 -12.409 1.00 90.62 105 TYR A N 1
ATOM 858 C CA . TYR A 1 105 ? 3.072 6.157 -11.176 1.00 90.62 105 TYR A CA 1
ATOM 859 C C . TYR A 1 105 ? 4.214 7.149 -11.444 1.00 90.62 105 TYR A C 1
ATOM 861 O O . TYR A 1 105 ? 4.296 8.196 -10.800 1.00 90.62 105 TYR A O 1
ATOM 869 N N . TYR A 1 106 ? 5.081 6.842 -12.415 1.00 92.12 106 TYR A N 1
ATOM 870 C CA . TYR A 1 106 ? 6.272 7.639 -12.727 1.00 92.12 106 TYR A CA 1
ATOM 871 C C . TYR A 1 106 ? 6.077 8.629 -13.882 1.00 92.12 106 TYR A C 1
ATOM 873 O O . TYR A 1 106 ? 6.907 9.528 -14.052 1.00 92.12 106 TYR A O 1
ATOM 881 N N . ASP A 1 107 ? 4.983 8.526 -14.643 1.00 91.56 107 ASP A N 1
ATOM 882 C CA . ASP A 1 107 ? 4.585 9.520 -15.650 1.00 91.56 107 ASP A CA 1
ATOM 883 C C . ASP A 1 107 ? 3.958 10.766 -14.989 1.00 91.56 107 ASP A C 1
ATOM 885 O O . ASP A 1 107 ? 2.767 11.067 -15.105 1.00 91.56 107 ASP A O 1
ATOM 889 N N . ILE A 1 108 ? 4.794 11.513 -14.262 1.00 85.06 108 ILE A N 1
ATOM 890 C CA . ILE A 1 108 ? 4.394 12.701 -13.487 1.00 85.06 108 ILE A CA 1
ATOM 891 C C . ILE A 1 108 ? 3.772 13.781 -14.389 1.00 85.06 108 ILE A C 1
ATOM 893 O O . ILE A 1 108 ? 2.883 14.519 -13.956 1.00 85.06 108 ILE A O 1
ATOM 897 N N . TYR A 1 109 ? 4.234 13.889 -15.638 1.00 87.75 109 TYR A N 1
ATOM 898 C CA . TYR A 1 109 ? 3.788 14.915 -16.583 1.00 87.75 109 TYR A CA 1
ATOM 899 C C . TYR A 1 109 ? 2.586 14.484 -17.429 1.00 87.75 109 TYR A C 1
ATOM 901 O O . TYR A 1 109 ? 2.004 15.335 -18.107 1.00 87.75 109 TYR A O 1
ATOM 909 N N . LYS A 1 110 ? 2.180 13.208 -17.355 1.00 87.00 110 LYS A N 1
ATOM 910 C CA . LYS A 1 110 ? 1.100 12.609 -18.155 1.00 87.00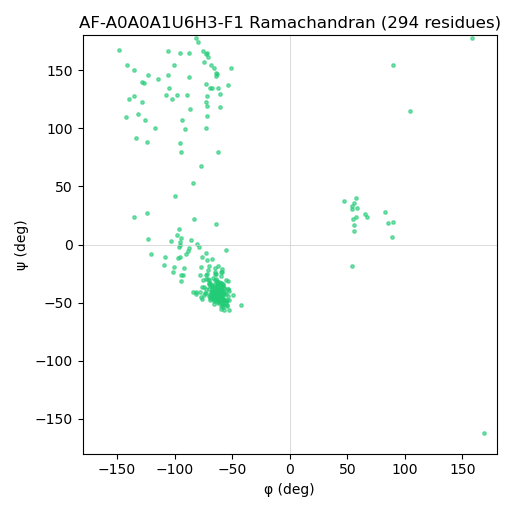 110 LYS A CA 1
ATOM 911 C C . LYS A 1 110 ? 1.300 12.813 -19.656 1.00 87.00 110 LYS A C 1
ATOM 913 O O . LYS A 1 110 ? 0.332 12.961 -20.407 1.00 87.00 110 LYS A O 1
ATOM 918 N N . ASP A 1 111 ? 2.553 12.884 -20.091 1.00 91.25 111 ASP A N 1
ATOM 919 C CA . ASP A 1 111 ? 2.918 13.028 -21.498 1.00 91.25 111 ASP A CA 1
ATOM 920 C C . ASP A 1 111 ? 3.198 11.672 -22.157 1.00 91.25 111 ASP A C 1
ATOM 922 O O . ASP A 1 111 ? 3.511 11.622 -23.348 1.00 91.25 111 ASP A O 1
ATOM 926 N N . ASN A 1 112 ? 2.973 10.576 -21.420 1.00 91.06 112 ASN A N 1
ATOM 927 C CA . ASN A 1 112 ? 3.280 9.208 -21.806 1.00 91.06 112 ASN A CA 1
ATOM 928 C C . ASN A 1 112 ? 4.765 9.036 -22.128 1.00 91.06 112 ASN A C 1
ATOM 930 O O . ASN A 1 112 ? 5.103 8.309 -23.067 1.00 91.06 112 ASN A O 1
ATOM 934 N N . ILE A 1 113 ? 5.644 9.672 -21.345 1.00 93.31 113 ILE A N 1
ATOM 935 C CA . ILE A 1 113 ? 7.094 9.526 -21.468 1.00 93.31 113 ILE A CA 1
ATOM 936 C C . ILE A 1 113 ? 7.759 9.467 -20.083 1.00 93.31 113 ILE A C 1
ATOM 938 O O . ILE A 1 113 ? 7.681 10.399 -19.287 1.00 93.31 113 ILE A O 1
ATOM 942 N N . LEU A 1 114 ? 8.536 8.413 -19.826 1.00 93.19 114 LEU A N 1
ATOM 943 C CA . LEU A 1 114 ? 9.440 8.357 -18.675 1.00 93.19 114 LEU A CA 1
ATOM 944 C C . LEU A 1 114 ? 10.813 8.919 -19.039 1.00 93.19 114 LEU A C 1
ATOM 946 O O . LEU A 1 114 ? 11.438 8.491 -20.011 1.00 93.19 114 LEU A O 1
ATOM 950 N N . ASN A 1 115 ? 11.306 9.857 -18.230 1.00 92.31 115 ASN A N 1
ATOM 951 C CA . ASN A 1 115 ? 12.700 10.295 -18.288 1.00 92.31 115 ASN A CA 1
ATOM 952 C C . ASN A 1 115 ? 13.632 9.300 -17.563 1.00 92.31 115 ASN A C 1
ATOM 954 O O . ASN A 1 115 ? 13.161 8.368 -16.914 1.00 92.31 115 ASN A O 1
ATOM 958 N N . ASN A 1 116 ? 14.952 9.514 -17.642 1.00 89.56 116 ASN A N 1
ATOM 959 C CA . ASN A 1 116 ? 15.943 8.594 -17.065 1.00 89.56 116 ASN A CA 1
ATOM 960 C C . ASN A 1 116 ? 15.701 8.336 -15.571 1.00 89.56 116 ASN A C 1
ATOM 962 O O . ASN A 1 116 ? 15.625 7.194 -15.141 1.00 89.56 116 ASN A O 1
ATOM 966 N N . VAL A 1 117 ? 15.509 9.403 -14.792 1.00 90.12 117 VAL A N 1
ATOM 967 C CA . VAL A 1 117 ? 15.302 9.306 -13.340 1.00 90.12 117 VAL A CA 1
ATOM 968 C C . VAL A 1 117 ? 14.020 8.537 -13.023 1.00 90.12 117 VAL A C 1
ATOM 970 O O . VAL A 1 117 ? 14.022 7.662 -12.166 1.00 90.12 117 VAL A O 1
ATOM 973 N N . ALA A 1 118 ? 12.935 8.838 -13.737 1.00 91.62 118 ALA A N 1
ATOM 974 C CA . ALA A 1 118 ? 11.656 8.153 -13.593 1.00 91.62 118 ALA A CA 1
ATOM 975 C C . ALA A 1 118 ? 11.776 6.654 -13.922 1.00 91.62 118 ALA A C 1
ATOM 977 O O . ALA A 1 118 ? 11.277 5.819 -13.175 1.00 91.62 118 ALA A O 1
ATOM 978 N N . PHE A 1 119 ? 12.497 6.310 -14.992 1.00 91.69 119 PHE A N 1
ATOM 979 C CA . PHE A 1 119 ? 12.749 4.926 -15.374 1.00 91.69 119 PHE A CA 1
ATOM 980 C C . PHE A 1 119 ? 13.606 4.175 -14.345 1.00 91.69 119 PHE A C 1
ATOM 982 O O . PHE A 1 119 ? 13.200 3.109 -13.888 1.00 91.69 119 PHE A O 1
ATOM 989 N N . VAL A 1 120 ? 14.750 4.730 -13.937 1.00 88.81 120 VAL A N 1
ATOM 990 C CA . VAL A 1 120 ? 15.637 4.095 -12.946 1.00 88.81 120 VAL A CA 1
ATOM 991 C C . VAL A 1 120 ? 14.894 3.865 -11.631 1.00 88.81 120 VAL A C 1
ATOM 993 O O . VAL A 1 120 ? 14.885 2.742 -11.127 1.00 88.81 120 VAL A O 1
ATOM 996 N N . ASN A 1 121 ? 14.188 4.885 -11.128 1.00 90.69 121 ASN A N 1
ATOM 997 C CA . ASN A 1 121 ? 13.375 4.748 -9.920 1.00 90.69 121 ASN A CA 1
ATOM 998 C C . ASN A 1 121 ? 12.303 3.673 -10.096 1.00 90.69 121 ASN A C 1
ATOM 1000 O O . ASN A 1 121 ? 12.112 2.875 -9.190 1.00 90.69 121 ASN A O 1
ATOM 1004 N N . SER A 1 122 ? 11.651 3.595 -11.260 1.00 91.31 122 SER A N 1
ATOM 1005 C CA . SER A 1 122 ? 10.622 2.581 -11.498 1.00 91.31 122 SER A CA 1
ATOM 1006 C C . SER A 1 122 ? 11.136 1.150 -11.460 1.00 91.31 122 SER A C 1
ATOM 1008 O O . SER A 1 122 ? 10.395 0.268 -11.057 1.00 91.31 122 SER A O 1
ATOM 1010 N N . VAL A 1 123 ? 12.383 0.892 -11.855 1.00 87.81 123 VAL A N 1
ATOM 1011 C CA . VAL A 1 123 ? 12.949 -0.462 -11.793 1.00 87.81 123 VAL A CA 1
ATOM 1012 C C . VAL A 1 123 ? 13.503 -0.756 -10.401 1.00 87.81 123 VAL A C 1
ATOM 1014 O O . VAL A 1 123 ? 13.285 -1.852 -9.885 1.00 87.81 123 VAL A O 1
ATOM 1017 N N . ASN A 1 124 ? 14.175 0.215 -9.773 1.00 86.75 124 ASN A N 1
ATOM 1018 C CA . ASN A 1 124 ? 14.722 0.055 -8.425 1.00 86.75 124 ASN A CA 1
ATOM 1019 C C . ASN A 1 124 ? 13.607 -0.107 -7.380 1.00 86.75 124 ASN A C 1
ATOM 1021 O O . ASN A 1 124 ? 13.606 -1.038 -6.578 1.00 86.75 124 ASN A O 1
ATOM 1025 N N . GLU A 1 125 ? 12.601 0.764 -7.424 1.00 89.62 125 GLU A N 1
ATOM 1026 C CA . GLU A 1 125 ? 11.480 0.705 -6.498 1.00 89.62 125 GLU A CA 1
ATOM 1027 C C . GLU A 1 125 ? 10.55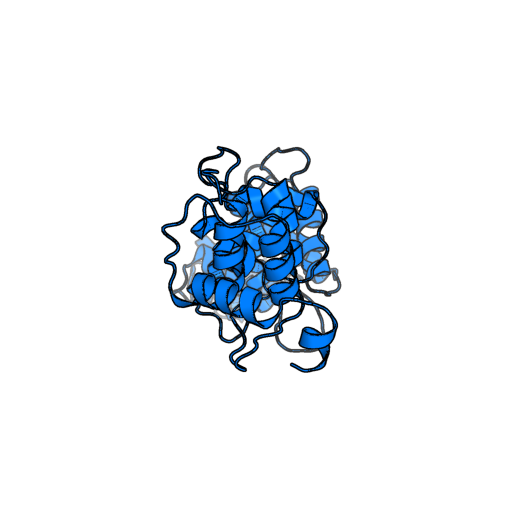4 -0.482 -6.786 1.00 89.62 125 GLU A C 1
ATOM 1029 O O . GLU A 1 125 ? 9.748 -0.768 -5.912 1.00 89.62 125 GLU A O 1
ATOM 1034 N N . GLU A 1 126 ? 10.660 -1.169 -7.942 1.00 86.88 126 GLU A N 1
ATOM 1035 C CA . GLU A 1 126 ? 9.990 -2.452 -8.255 1.00 86.88 126 GLU A CA 1
ATOM 1036 C C . GLU A 1 126 ? 10.571 -3.650 -7.497 1.00 86.88 126 GLU A C 1
ATOM 1038 O O . GLU A 1 126 ? 9.842 -4.608 -7.246 1.00 86.88 126 GLU A O 1
ATOM 1043 N N . GLN A 1 127 ? 11.841 -3.578 -7.094 1.00 83.06 127 GLN A N 1
ATOM 1044 C CA . GLN A 1 127 ? 12.510 -4.661 -6.375 1.00 83.06 127 GLN A CA 1
ATOM 1045 C C . GLN A 1 127 ? 11.880 -4.893 -4.988 1.00 83.06 127 GLN A C 1
ATOM 1047 O O . GLN A 1 127 ? 11.380 -3.933 -4.383 1.00 83.06 127 GLN A O 1
ATOM 1052 N N . PRO A 1 128 ? 11.949 -6.127 -4.447 1.00 83.19 128 PRO A N 1
ATOM 1053 C CA . PRO A 1 128 ? 11.570 -6.414 -3.065 1.00 83.19 128 PRO A CA 1
ATOM 1054 C C . PRO A 1 128 ? 12.244 -5.459 -2.071 1.00 83.19 128 PRO A C 1
ATOM 1056 O O . PRO A 1 128 ? 13.323 -4.919 -2.338 1.00 83.19 128 PRO A O 1
ATOM 1059 N N . ILE A 1 129 ? 11.590 -5.217 -0.937 1.00 84.19 129 ILE A N 1
ATOM 1060 C CA . ILE A 1 129 ? 12.170 -4.421 0.150 1.00 84.19 129 ILE A CA 1
ATOM 1061 C C . ILE A 1 129 ? 13.278 -5.252 0.805 1.00 84.19 129 ILE A C 1
ATOM 1063 O O . ILE A 1 129 ? 13.051 -6.404 1.163 1.00 84.19 129 ILE A O 1
ATOM 1067 N N . ASP A 1 130 ? 14.466 -4.666 0.932 1.00 80.88 130 ASP A N 1
ATOM 1068 C CA . ASP A 1 130 ? 15.630 -5.284 1.574 1.00 80.88 130 ASP A CA 1
ATOM 1069 C C . ASP A 1 130 ? 15.859 -4.657 2.960 1.00 80.88 130 ASP A C 1
ATOM 1071 O O . ASP A 1 130 ? 15.646 -3.458 3.147 1.00 80.88 130 ASP A O 1
ATOM 1075 N N . GLU A 1 131 ? 16.327 -5.435 3.941 1.00 80.75 131 GLU A N 1
ATOM 1076 C CA . GLU A 1 131 ? 16.630 -4.941 5.298 1.00 80.75 131 GLU A CA 1
ATOM 1077 C C . GLU A 1 131 ? 17.685 -3.817 5.314 1.00 80.75 131 GLU A C 1
ATOM 1079 O O . GLU A 1 131 ? 17.759 -3.025 6.257 1.00 80.75 131 GLU A O 1
ATOM 1084 N N . THR A 1 132 ? 18.525 -3.749 4.280 1.00 85.12 132 THR A N 1
ATOM 1085 C CA . THR A 1 132 ? 19.557 -2.722 4.105 1.00 85.12 132 THR A CA 1
ATOM 1086 C C . THR A 1 132 ? 19.058 -1.473 3.377 1.00 85.12 132 THR A C 1
ATOM 1088 O O . THR A 1 132 ? 19.797 -0.484 3.301 1.00 85.12 132 THR A O 1
ATOM 1091 N N . ASP A 1 133 ? 17.814 -1.473 2.881 1.00 84.00 133 ASP A N 1
ATOM 1092 C CA . ASP A 1 133 ? 17.237 -0.318 2.202 1.00 84.00 133 ASP A CA 1
ATOM 1093 C C . ASP A 1 133 ? 17.143 0.887 3.156 1.00 84.00 133 ASP A C 1
ATOM 1095 O O . ASP A 1 133 ? 16.674 0.780 4.295 1.00 84.00 133 ASP A O 1
ATOM 1099 N N . PRO A 1 134 ? 17.533 2.097 2.713 1.00 89.19 134 PRO A N 1
ATOM 1100 C CA . PRO A 1 134 ? 17.352 3.288 3.524 1.00 89.19 134 PRO A CA 1
ATOM 1101 C C . PRO A 1 134 ? 15.851 3.561 3.738 1.00 89.19 134 PRO A C 1
ATOM 1103 O O . PRO A 1 134 ? 15.064 3.381 2.807 1.00 89.19 134 PRO A O 1
ATOM 1106 N N . PRO A 1 135 ? 15.431 4.121 4.892 1.00 88.38 135 PRO A N 1
ATOM 1107 C CA . PRO A 1 135 ? 14.010 4.324 5.208 1.00 88.38 135 PRO A CA 1
ATOM 1108 C C . PRO A 1 135 ? 13.214 5.095 4.145 1.00 88.38 135 PRO A C 1
ATOM 1110 O O . PRO A 1 135 ? 12.026 4.857 3.948 1.00 88.38 135 PRO A O 1
ATOM 1113 N N . LEU A 1 136 ? 13.869 6.021 3.436 1.00 89.88 136 LEU A N 1
ATOM 1114 C CA . LEU A 1 136 ? 13.249 6.766 2.341 1.00 89.88 136 LEU A CA 1
ATOM 1115 C C . LEU A 1 136 ? 12.951 5.882 1.118 1.00 89.88 136 LEU A C 1
ATOM 1117 O O . LEU A 1 136 ? 11.959 6.122 0.438 1.00 89.88 136 LEU A O 1
ATOM 1121 N N . LEU A 1 137 ? 13.804 4.898 0.819 1.00 87.31 137 LEU A N 1
ATOM 1122 C CA . LEU A 1 137 ? 13.580 3.952 -0.274 1.00 87.31 137 LEU A CA 1
ATOM 1123 C C . LEU A 1 137 ? 12.463 2.972 0.087 1.00 87.31 137 LEU A C 1
ATOM 1125 O O . LEU A 1 137 ? 11.581 2.756 -0.736 1.00 87.31 137 LEU A O 1
ATOM 1129 N N . VAL A 1 138 ? 12.441 2.479 1.329 1.00 89.62 138 VAL A N 1
ATOM 1130 C CA . VAL A 1 138 ? 11.349 1.638 1.850 1.00 89.62 138 VAL A CA 1
ATOM 1131 C C . VAL A 1 138 ? 9.994 2.341 1.690 1.00 89.62 138 VAL A C 1
ATOM 1133 O O . VAL A 1 138 ? 9.075 1.788 1.089 1.00 89.62 138 VAL A O 1
ATOM 1136 N N . ASP A 1 139 ? 9.886 3.599 2.134 1.00 89.94 139 ASP A N 1
ATOM 1137 C CA . ASP A 1 139 ? 8.663 4.407 1.994 1.00 89.94 139 ASP A CA 1
ATOM 1138 C C . ASP A 1 139 ? 8.232 4.573 0.525 1.00 89.94 139 ASP A C 1
ATOM 1140 O O . ASP A 1 139 ? 7.047 4.469 0.203 1.00 89.94 139 ASP A O 1
ATOM 1144 N N . ARG A 1 140 ? 9.184 4.785 -0.392 1.00 91.31 140 ARG A N 1
ATOM 1145 C CA . ARG A 1 140 ? 8.892 4.890 -1.830 1.00 91.31 140 ARG A CA 1
ATOM 1146 C C . ARG A 1 140 ? 8.427 3.566 -2.431 1.00 91.31 140 ARG A C 1
ATOM 1148 O O . ARG A 1 140 ? 7.407 3.564 -3.118 1.00 91.31 140 ARG A O 1
ATOM 1155 N N . LYS A 1 141 ? 9.106 2.455 -2.120 1.00 91.75 141 LYS A N 1
ATOM 1156 C CA . LYS A 1 141 ? 8.722 1.098 -2.545 1.00 91.75 141 LYS A CA 1
ATOM 1157 C C . LYS A 1 141 ? 7.292 0.771 -2.106 1.00 91.75 141 LYS A C 1
ATOM 1159 O O . LYS A 1 141 ? 6.476 0.370 -2.935 1.00 91.75 141 LYS A O 1
ATOM 1164 N N . MET A 1 142 ? 6.953 1.040 -0.842 1.00 91.81 142 MET A N 1
ATOM 1165 C CA . MET A 1 142 ? 5.604 0.823 -0.301 1.00 91.81 142 MET A CA 1
ATOM 1166 C C . MET A 1 142 ? 4.546 1.703 -0.982 1.00 91.81 142 MET A C 1
ATOM 1168 O O . MET A 1 142 ? 3.477 1.213 -1.343 1.00 91.81 142 MET A O 1
ATOM 1172 N N . LYS A 1 143 ? 4.831 2.994 -1.205 1.00 92.62 143 LYS A N 1
ATOM 1173 C CA . LYS A 1 143 ? 3.903 3.911 -1.896 1.00 92.62 143 LYS A CA 1
ATOM 1174 C C . LYS A 1 143 ? 3.669 3.522 -3.351 1.00 92.62 143 LYS A C 1
ATOM 1176 O O . LYS A 1 143 ? 2.525 3.532 -3.803 1.00 92.62 143 LYS A O 1
ATOM 1181 N N . ARG A 1 144 ? 4.732 3.143 -4.065 1.00 93.38 144 ARG A N 1
ATOM 1182 C CA . ARG A 1 144 ? 4.653 2.618 -5.433 1.00 93.38 144 ARG A CA 1
ATOM 1183 C C . ARG A 1 144 ? 3.793 1.362 -5.474 1.00 93.38 144 ARG A C 1
ATOM 1185 O O . ARG A 1 144 ? 2.883 1.281 -6.294 1.00 93.38 144 ARG A O 1
ATOM 1192 N N . TYR A 1 145 ? 4.029 0.411 -4.569 1.00 92.31 145 TYR A N 1
ATOM 1193 C CA . TYR A 1 145 ? 3.216 -0.800 -4.477 1.00 92.31 145 TYR A CA 1
ATOM 1194 C C . TYR A 1 145 ? 1.741 -0.476 -4.193 1.00 92.31 145 TYR A C 1
ATOM 1196 O O . TYR A 1 145 ? 0.859 -0.967 -4.891 1.00 92.31 145 TYR A O 1
ATOM 1204 N N . ALA A 1 146 ? 1.450 0.412 -3.239 1.00 93.94 146 ALA A N 1
ATOM 1205 C CA . ALA A 1 146 ? 0.078 0.818 -2.936 1.00 93.94 146 ALA A CA 1
ATOM 1206 C C . ALA A 1 146 ? -0.634 1.459 -4.140 1.00 93.94 146 ALA A C 1
ATOM 1208 O O . ALA A 1 146 ? -1.814 1.195 -4.376 1.00 93.94 146 ALA A O 1
ATOM 1209 N N . TYR A 1 147 ? 0.083 2.253 -4.940 1.00 93.62 147 TYR A N 1
ATOM 1210 C CA . TYR A 1 147 ? -0.442 2.790 -6.194 1.00 93.62 147 TYR A CA 1
ATOM 1211 C C . TYR A 1 147 ? -0.711 1.694 -7.233 1.00 93.62 147 TYR A C 1
ATOM 1213 O O . TYR A 1 147 ? -1.752 1.713 -7.891 1.00 93.62 147 TYR A O 1
ATOM 1221 N N . LYS A 1 148 ? 0.192 0.715 -7.358 1.00 91.62 148 LYS A N 1
ATOM 1222 C CA . LYS A 1 148 ? 0.022 -0.445 -8.243 1.00 91.62 148 LYS A CA 1
ATOM 1223 C C . LYS A 1 148 ? -1.266 -1.206 -7.905 1.00 91.62 148 LYS A C 1
ATOM 1225 O O . LYS A 1 148 ? -2.103 -1.436 -8.777 1.00 91.62 148 LYS A O 1
ATOM 1230 N N . VAL A 1 149 ? -1.482 -1.482 -6.616 1.00 92.38 149 VAL A N 1
ATOM 1231 C CA . VAL A 1 149 ? -2.714 -2.105 -6.106 1.00 92.38 149 VAL A CA 1
ATOM 1232 C C . VAL A 1 149 ? -3.940 -1.244 -6.428 1.00 92.38 149 VAL A C 1
ATOM 1234 O O . VAL A 1 149 ? -4.937 -1.763 -6.923 1.00 92.38 149 VAL A O 1
ATOM 1237 N N . LEU A 1 150 ? -3.879 0.076 -6.211 1.00 93.94 150 LEU A N 1
ATOM 1238 C CA . LEU A 1 150 ? -4.971 0.989 -6.574 1.00 93.94 150 LEU A CA 1
ATOM 1239 C C . LEU A 1 150 ? -5.349 0.846 -8.054 1.00 93.94 150 LEU A C 1
ATOM 1241 O O . LEU A 1 150 ? -6.530 0.707 -8.362 1.00 93.94 150 LEU A O 1
ATOM 1245 N N . LYS A 1 151 ? -4.372 0.846 -8.965 1.00 91.44 151 LYS A N 1
ATOM 1246 C CA . LYS A 1 151 ? -4.620 0.730 -10.410 1.00 91.44 151 LYS A CA 1
ATOM 1247 C C . LYS A 1 151 ? -5.226 -0.603 -10.811 1.00 91.44 151 LYS A C 1
ATOM 1249 O O . LYS A 1 151 ? -6.143 -0.632 -11.632 1.00 91.44 151 LYS A O 1
ATOM 1254 N N . ARG A 1 152 ? -4.751 -1.684 -10.204 1.00 89.56 152 ARG A N 1
ATOM 1255 C CA . ARG A 1 152 ? -5.250 -3.031 -10.465 1.00 89.56 152 ARG A CA 1
ATOM 1256 C C . ARG A 1 152 ? -6.685 -3.231 -9.977 1.00 89.56 152 ARG A C 1
ATOM 1258 O O . ARG A 1 152 ? -7.482 -3.887 -10.652 1.00 89.56 152 ARG A O 1
ATOM 1265 N N . GLU A 1 153 ? -7.018 -2.677 -8.811 1.00 90.94 153 GLU A N 1
ATOM 1266 C CA . GLU A 1 153 ? -8.302 -2.911 -8.139 1.00 90.94 153 GLU A CA 1
ATOM 1267 C C . GLU A 1 153 ? -9.381 -1.870 -8.498 1.00 90.94 153 GLU A C 1
ATOM 1269 O O . GLU A 1 153 ? -10.573 -2.193 -8.503 1.00 90.94 153 GLU A O 1
ATOM 1274 N N . ASP A 1 154 ? -9.003 -0.644 -8.877 1.00 91.81 154 ASP A N 1
ATOM 1275 C CA . ASP A 1 154 ? -9.910 0.423 -9.339 1.00 91.81 154 ASP A CA 1
ATOM 1276 C C . ASP A 1 154 ? -10.242 0.313 -10.840 1.00 91.81 154 ASP A C 1
ATOM 1278 O O . ASP A 1 154 ? -10.086 1.255 -11.619 1.00 91.81 154 ASP A O 1
ATOM 1282 N N . LYS A 1 155 ? -10.714 -0.868 -11.262 1.00 87.31 155 LYS A N 1
ATOM 1283 C CA . LYS A 1 155 ? -11.020 -1.182 -12.676 1.00 87.31 155 LYS A CA 1
ATOM 1284 C C . LYS A 1 155 ? -12.169 -0.358 -13.260 1.00 87.31 155 LYS A C 1
ATOM 1286 O O . LYS A 1 155 ? -12.282 -0.231 -14.475 1.00 87.31 155 LYS A O 1
ATOM 1291 N N . ASP A 1 156 ? -13.052 0.145 -12.405 1.00 89.06 156 ASP A N 1
ATOM 1292 C CA . ASP A 1 156 ? -14.153 1.046 -12.754 1.00 89.06 156 ASP A CA 1
ATOM 1293 C C . ASP A 1 156 ? -13.738 2.525 -12.736 1.00 89.06 156 ASP A C 1
ATOM 1295 O O . ASP A 1 156 ? -14.548 3.382 -13.093 1.00 89.06 156 ASP A O 1
ATOM 1299 N N . HIS A 1 157 ? -12.486 2.822 -12.365 1.00 88.06 157 HIS A N 1
ATOM 1300 C CA . HIS A 1 157 ? -11.919 4.167 -12.277 1.00 88.06 157 HIS A CA 1
ATOM 1301 C C . HIS A 1 157 ? -12.747 5.114 -11.397 1.00 88.06 157 HIS A C 1
ATOM 1303 O O . HIS A 1 157 ? -12.845 6.317 -11.672 1.00 88.06 157 HIS A O 1
ATOM 1309 N N . SER A 1 158 ? -13.383 4.577 -10.352 1.00 91.25 158 SER A N 1
ATOM 1310 C CA . SER A 1 158 ? -14.239 5.362 -9.465 1.00 91.25 158 SER A CA 1
ATOM 1311 C C . SER A 1 158 ? -13.426 6.205 -8.484 1.00 91.25 158 SER A C 1
ATOM 1313 O O . SER A 1 158 ? -13.943 7.193 -7.966 1.00 91.25 158 SER A O 1
ATOM 1315 N N . ASN A 1 159 ? -12.150 5.859 -8.259 1.00 91.44 159 ASN A N 1
ATOM 1316 C CA . ASN A 1 159 ? -11.267 6.434 -7.239 1.00 91.44 159 ASN A CA 1
ATOM 1317 C C . ASN A 1 159 ? -11.835 6.350 -5.809 1.00 91.44 159 ASN A C 1
ATOM 1319 O O . ASN A 1 159 ? -11.362 7.044 -4.906 1.00 91.44 159 ASN A O 1
ATOM 1323 N N . VAL A 1 160 ? -12.843 5.498 -5.599 1.00 95.19 160 VAL A N 1
ATOM 1324 C CA . VAL A 1 160 ? -13.471 5.242 -4.303 1.00 95.19 160 VAL A CA 1
ATOM 1325 C C . VAL A 1 160 ? -13.668 3.745 -4.087 1.00 95.19 160 VAL A C 1
ATOM 1327 O O . VAL A 1 160 ? -13.856 2.957 -5.022 1.00 95.19 160 VAL A O 1
ATOM 1330 N N . PHE A 1 161 ? -13.623 3.338 -2.824 1.00 96.88 161 PHE A N 1
ATOM 1331 C CA . PHE A 1 161 ? -13.755 1.951 -2.409 1.00 96.88 161 PHE A CA 1
ATOM 1332 C C . PHE A 1 161 ? -14.866 1.832 -1.375 1.00 96.88 161 PHE A C 1
ATOM 1334 O O . PHE A 1 161 ? -14.707 2.216 -0.218 1.00 96.88 161 PHE A O 1
ATOM 1341 N N . GLY A 1 162 ? -15.993 1.259 -1.793 1.00 96.44 162 GLY A N 1
ATOM 1342 C CA . GLY A 1 162 ? -16.976 0.727 -0.856 1.00 96.44 162 GLY A CA 1
ATOM 1343 C C . GLY A 1 162 ? -16.466 -0.557 -0.195 1.00 96.44 162 GLY A C 1
ATOM 1344 O O . GLY A 1 162 ? -15.534 -1.201 -0.683 1.00 96.44 162 GLY A O 1
ATOM 1345 N N . ARG A 1 163 ? -17.126 -0.964 0.892 1.00 95.94 163 ARG A N 1
ATOM 1346 C CA . ARG A 1 163 ? -16.763 -2.112 1.746 1.00 95.94 163 ARG A CA 1
ATOM 1347 C C . ARG A 1 163 ? -16.314 -3.367 0.989 1.00 95.94 163 ARG A C 1
ATOM 1349 O O . ARG A 1 163 ? -15.266 -3.923 1.297 1.00 95.94 163 ARG A O 1
ATOM 1356 N N . GLU A 1 164 ? -17.107 -3.838 0.027 1.00 95.25 164 GLU A N 1
ATOM 1357 C CA . GLU A 1 164 ? -16.816 -5.086 -0.698 1.00 95.25 164 GLU A CA 1
ATOM 1358 C C . GLU A 1 164 ? -15.581 -4.960 -1.596 1.00 95.25 164 GLU A C 1
ATOM 1360 O O . GLU A 1 164 ? -14.730 -5.851 -1.608 1.00 95.25 164 GLU A O 1
ATOM 1365 N N . LYS A 1 165 ? -15.458 -3.833 -2.312 1.00 95.25 165 LYS A N 1
ATOM 1366 C CA . LYS A 1 165 ? -14.309 -3.535 -3.176 1.00 95.25 165 LYS A CA 1
ATOM 1367 C C . LYS A 1 165 ? -13.033 -3.405 -2.347 1.00 95.25 165 LYS A C 1
ATOM 1369 O O . LYS A 1 165 ? -12.021 -3.995 -2.707 1.00 95.25 165 LYS A O 1
ATOM 1374 N N . PHE A 1 166 ? -13.106 -2.707 -1.212 1.00 96.69 166 PHE A N 1
ATOM 1375 C CA . PHE A 1 166 ? -12.006 -2.593 -0.256 1.00 96.69 166 PHE A CA 1
ATOM 1376 C C . PHE A 1 166 ? -11.544 -3.962 0.252 1.00 96.69 166 PHE A C 1
ATOM 1378 O O . PHE A 1 166 ? -10.368 -4.294 0.130 1.00 96.69 166 PHE A O 1
ATOM 1385 N N . LEU A 1 167 ? -12.463 -4.779 0.778 1.00 95.69 167 LEU A N 1
ATOM 1386 C CA . LEU A 1 167 ? -12.108 -6.092 1.316 1.00 95.69 167 LEU A CA 1
ATOM 1387 C C . LEU A 1 167 ? -11.475 -6.986 0.257 1.00 95.69 167 LEU A C 1
ATOM 1389 O O . LEU A 1 167 ? -10.473 -7.638 0.524 1.00 95.69 167 LEU A O 1
ATOM 1393 N N . LYS A 1 168 ? -12.044 -7.011 -0.950 1.00 94.69 168 LYS A N 1
ATOM 1394 C CA . LYS A 1 168 ? -11.490 -7.795 -2.051 1.00 94.69 168 LYS A CA 1
ATOM 1395 C C . LYS A 1 168 ? -10.065 -7.349 -2.399 1.00 94.69 168 LYS A C 1
ATOM 1397 O O . LYS A 1 168 ? -9.197 -8.203 -2.542 1.00 94.69 168 LYS A O 1
ATOM 1402 N N . ALA A 1 169 ? -9.837 -6.039 -2.486 1.00 94.81 169 ALA A N 1
ATOM 1403 C CA . ALA A 1 169 ? -8.530 -5.466 -2.783 1.00 94.81 169 ALA A CA 1
ATOM 1404 C C . ALA A 1 169 ? -7.489 -5.826 -1.710 1.00 94.81 169 ALA A C 1
ATOM 1406 O O . ALA A 1 169 ? -6.421 -6.339 -2.029 1.00 94.81 169 ALA A O 1
ATOM 1407 N N . MET A 1 170 ? -7.821 -5.638 -0.430 1.00 94.38 170 MET A N 1
ATOM 1408 C CA . MET A 1 170 ? -6.905 -5.922 0.680 1.00 94.38 170 MET A CA 1
ATOM 1409 C C . MET A 1 170 ? -6.612 -7.418 0.845 1.00 94.38 170 MET A C 1
ATOM 1411 O O . MET A 1 170 ? -5.482 -7.786 1.146 1.00 94.38 170 MET A O 1
ATOM 1415 N N . LYS A 1 171 ? -7.585 -8.297 0.575 1.00 92.25 171 LYS A N 1
ATOM 1416 C CA . LYS A 1 171 ? -7.343 -9.747 0.519 1.00 92.25 171 LYS A CA 1
ATOM 1417 C C . LYS A 1 171 ? -6.354 -10.124 -0.580 1.00 92.25 171 LYS A C 1
ATOM 1419 O O . LYS A 1 171 ? -5.527 -10.996 -0.352 1.00 92.25 171 LYS A O 1
ATOM 1424 N N . SER A 1 172 ? -6.414 -9.468 -1.745 1.00 90.88 172 SER A N 1
ATOM 1425 C CA . SER A 1 172 ? -5.408 -9.666 -2.801 1.00 90.88 172 SER A CA 1
ATOM 1426 C C . SER A 1 172 ? -4.016 -9.288 -2.305 1.00 90.88 172 SER A C 1
ATOM 1428 O O . SER A 1 172 ? -3.077 -10.041 -2.523 1.00 90.88 172 SER A O 1
ATOM 1430 N N . VAL A 1 173 ? -3.898 -8.174 -1.571 1.00 90.69 173 VAL A N 1
ATOM 1431 C CA . VAL A 1 173 ? -2.624 -7.753 -0.969 1.00 90.69 173 VAL A CA 1
ATOM 1432 C C . VAL A 1 173 ? -2.088 -8.811 -0.004 1.00 90.69 173 VAL A C 1
ATOM 1434 O O . VAL A 1 173 ? -0.910 -9.127 -0.088 1.00 90.69 173 VAL A O 1
ATOM 1437 N N . ILE A 1 174 ? -2.931 -9.391 0.860 1.00 88.19 174 ILE A N 1
ATOM 1438 C CA . ILE A 1 174 ? -2.512 -10.472 1.770 1.00 88.19 174 ILE A CA 1
ATOM 1439 C C . ILE A 1 174 ? -2.034 -11.700 0.989 1.00 88.19 174 ILE A C 1
ATOM 1441 O O . ILE A 1 174 ? -0.955 -12.2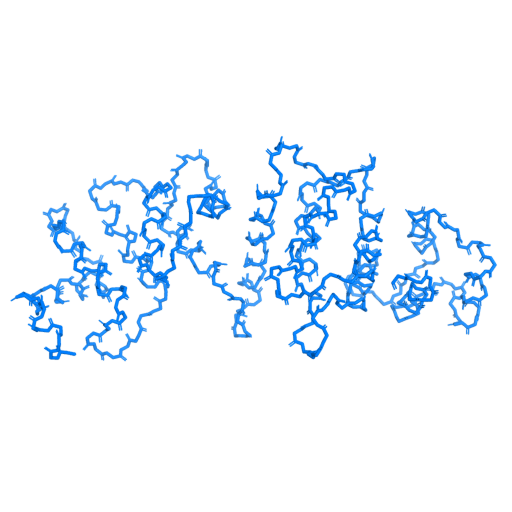17 1.255 1.00 88.19 174 ILE A O 1
ATOM 1445 N N . LEU A 1 175 ? -2.793 -12.134 -0.017 1.00 86.62 175 LEU A N 1
ATOM 1446 C CA . LEU A 1 175 ? -2.428 -13.296 -0.834 1.00 86.62 175 LEU A CA 1
ATOM 1447 C C . LEU A 1 175 ? -1.120 -13.089 -1.618 1.00 86.62 175 LEU A C 1
ATOM 1449 O O . LEU A 1 175 ? -0.388 -14.047 -1.848 1.00 86.62 175 LEU A O 1
ATOM 1453 N N . GLU A 1 176 ? -0.820 -11.855 -2.028 1.00 84.00 176 GLU A N 1
ATOM 1454 C CA . GLU A 1 176 ? 0.436 -11.493 -2.701 1.00 84.00 176 GLU A CA 1
ATOM 1455 C C . GLU A 1 176 ? 1.651 -11.515 -1.774 1.00 84.00 176 GLU A C 1
ATOM 1457 O O . GLU A 1 176 ? 2.764 -11.708 -2.253 1.00 84.00 176 GLU A O 1
ATOM 1462 N N . MET A 1 177 ? 1.443 -11.394 -0.462 1.00 78.50 177 MET A N 1
ATOM 1463 C CA . MET A 1 177 ? 2.476 -11.619 0.557 1.00 78.50 177 MET A CA 1
ATOM 1464 C C . MET A 1 177 ? 2.623 -13.113 0.900 1.00 78.50 177 MET A C 1
ATOM 1466 O O . MET A 1 177 ? 3.048 -13.458 1.998 1.00 78.50 177 MET A O 1
ATOM 1470 N N . GLU A 1 178 ? 2.190 -14.003 -0.002 1.00 79.25 178 GLU A N 1
ATOM 1471 C CA . GLU A 1 178 ? 2.189 -15.467 0.159 1.00 79.25 178 GLU A CA 1
ATOM 1472 C C . GLU A 1 178 ? 1.455 -15.958 1.423 1.00 79.25 178 GLU A C 1
ATOM 1474 O O . GLU A 1 178 ? 1.650 -17.081 1.883 1.00 79.25 178 GLU A O 1
ATOM 1479 N N . SER A 1 179 ? 0.557 -15.123 1.953 1.00 79.12 179 SER A N 1
ATOM 1480 C CA . SER A 1 179 ? -0.150 -15.326 3.215 1.00 79.12 179 SER A CA 1
ATOM 1481 C C . SER A 1 179 ? -1.573 -15.844 3.011 1.00 79.12 179 SER A C 1
ATOM 1483 O O . SER A 1 179 ? -2.206 -15.605 1.978 1.00 79.12 179 SER A O 1
ATOM 1485 N N . ASN A 1 180 ? -2.120 -16.541 4.010 1.00 82.31 180 ASN A N 1
ATOM 1486 C CA . ASN A 1 180 ? -3.520 -16.970 3.982 1.00 82.31 180 ASN A CA 1
ATOM 1487 C C . ASN A 1 180 ? -4.422 -15.881 4.564 1.00 82.31 180 ASN A C 1
ATOM 1489 O O . ASN A 1 180 ? -4.077 -15.228 5.539 1.00 82.31 180 ASN A O 1
ATOM 1493 N N . VAL A 1 181 ? -5.623 -15.728 4.003 1.00 85.38 181 VAL A N 1
ATOM 1494 C CA . VAL A 1 181 ? -6.642 -14.838 4.574 1.00 85.38 181 VAL A CA 1
ATOM 1495 C C . VAL A 1 181 ? -7.440 -15.603 5.626 1.00 85.38 181 VAL A C 1
ATOM 1497 O O . VAL A 1 181 ? -8.147 -16.560 5.298 1.00 85.38 181 VAL A O 1
ATOM 1500 N N . THR A 1 182 ? -7.356 -15.167 6.877 1.00 87.44 182 THR A N 1
ATOM 1501 C CA . THR A 1 182 ? -8.137 -15.695 8.000 1.00 87.44 182 THR A CA 1
ATOM 1502 C C . THR A 1 182 ? -9.395 -14.866 8.258 1.00 87.44 182 THR A C 1
ATOM 1504 O O . THR A 1 182 ? -9.524 -13.730 7.807 1.00 87.44 182 THR A O 1
ATOM 1507 N N . GLU A 1 183 ? -10.338 -15.417 9.031 1.00 87.50 183 GLU A N 1
ATOM 1508 C CA . GLU A 1 183 ? -11.504 -14.657 9.512 1.00 87.50 183 GLU A CA 1
ATOM 1509 C C . GLU A 1 183 ? -11.082 -13.441 10.352 1.00 87.50 183 GLU A C 1
ATOM 1511 O O . GLU A 1 183 ? -11.721 -12.391 10.280 1.00 87.50 183 GLU A O 1
ATOM 1516 N N . ASN A 1 184 ? -9.970 -13.556 11.088 1.00 87.62 184 ASN A N 1
ATOM 1517 C CA . ASN A 1 184 ? -9.427 -12.454 11.871 1.00 87.62 184 ASN A CA 1
ATOM 1518 C C . ASN A 1 184 ? -8.935 -11.310 10.975 1.00 87.62 184 ASN A C 1
ATOM 1520 O O . ASN A 1 184 ? -9.281 -10.157 11.218 1.00 87.62 184 ASN A O 1
ATOM 1524 N N . ASP A 1 185 ? -8.227 -11.624 9.884 1.00 88.56 185 ASP A N 1
ATOM 1525 C CA . ASP A 1 185 ? -7.810 -10.617 8.899 1.00 88.56 185 ASP A CA 1
ATOM 1526 C C . ASP A 1 185 ? -9.026 -9.888 8.315 1.00 88.56 185 ASP A C 1
ATOM 1528 O O . ASP A 1 185 ? -9.021 -8.668 8.168 1.00 88.56 185 ASP A O 1
ATOM 1532 N N . GLU A 1 186 ? -10.108 -10.609 8.010 1.00 91.00 186 GLU A N 1
ATOM 1533 C CA . GLU A 1 186 ? -11.335 -9.986 7.508 1.00 91.00 186 GLU A CA 1
ATOM 1534 C C . GLU A 1 186 ? -11.975 -9.040 8.527 1.00 91.00 186 GLU A C 1
ATOM 1536 O O . GLU A 1 186 ? -12.383 -7.933 8.157 1.00 91.00 186 GLU A O 1
ATOM 1541 N N . ASN A 1 187 ? -12.056 -9.450 9.794 1.00 90.81 187 ASN A N 1
ATOM 1542 C CA . ASN A 1 187 ? -12.598 -8.628 10.876 1.00 90.81 187 ASN A CA 1
ATOM 1543 C C . ASN A 1 187 ? -11.754 -7.369 11.091 1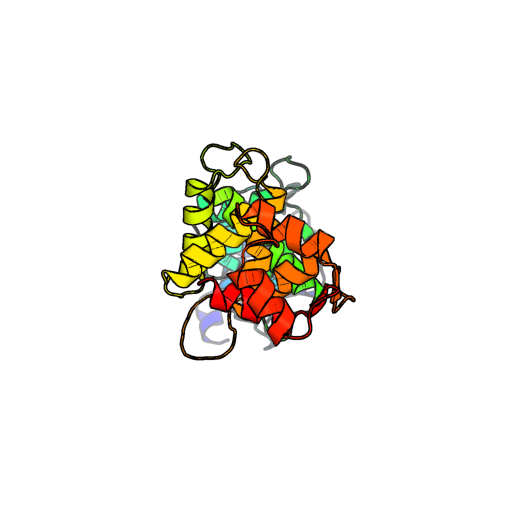.00 90.81 187 ASN A C 1
ATOM 1545 O O . ASN A 1 187 ? -12.304 -6.268 11.184 1.00 90.81 187 ASN A O 1
ATOM 1549 N N . LEU A 1 188 ? -10.431 -7.510 11.062 1.00 91.69 188 LEU A N 1
ATOM 1550 C CA . LEU A 1 188 ? -9.487 -6.410 11.200 1.00 91.69 188 LEU A CA 1
ATOM 1551 C C . LEU A 1 188 ? -9.556 -5.433 10.019 1.00 91.69 188 LEU A C 1
ATOM 1553 O O . LEU A 1 188 ? -9.622 -4.216 10.209 1.00 91.69 188 LEU A O 1
ATOM 1557 N N . LEU A 1 189 ? -9.634 -5.946 8.787 1.00 94.12 189 LEU A N 1
ATOM 1558 C CA . LEU A 1 189 ? -9.838 -5.133 7.588 1.00 94.12 189 LEU A CA 1
ATOM 1559 C C . LEU A 1 189 ? -11.183 -4.384 7.643 1.00 94.12 189 LEU A C 1
ATOM 1561 O O . LEU A 1 189 ? -11.266 -3.202 7.302 1.00 94.12 189 LEU A O 1
ATOM 1565 N N . LEU A 1 190 ? -12.253 -5.038 8.103 1.00 93.81 190 LEU A N 1
ATOM 1566 C CA . LEU A 1 190 ? -13.552 -4.392 8.307 1.00 93.81 190 LEU A CA 1
ATOM 1567 C C . LEU A 1 190 ? -13.492 -3.297 9.371 1.00 93.81 190 LEU A C 1
ATOM 1569 O O . LEU A 1 190 ? -14.091 -2.234 9.184 1.00 93.81 190 LEU A O 1
ATOM 1573 N N . PHE A 1 191 ? -12.769 -3.547 10.458 1.00 93.88 191 PHE A N 1
ATOM 1574 C CA . PHE A 1 191 ? -12.540 -2.586 11.523 1.00 93.88 191 PHE A CA 1
ATOM 1575 C C . PHE A 1 191 ? -11.837 -1.332 10.990 1.00 93.88 191 PHE A C 1
ATOM 1577 O O . PHE A 1 191 ? -12.398 -0.237 11.086 1.00 93.88 191 PHE A O 1
ATOM 1584 N N . ILE A 1 192 ? -10.679 -1.462 10.330 1.00 95.12 192 ILE A N 1
ATOM 1585 C CA . ILE A 1 192 ? -9.950 -0.298 9.792 1.00 95.12 192 ILE A CA 1
ATOM 1586 C C . ILE A 1 192 ? -10.755 0.445 8.718 1.00 95.12 192 ILE A C 1
ATOM 1588 O O . ILE A 1 192 ? -10.731 1.677 8.671 1.00 95.12 192 ILE A O 1
ATOM 1592 N N . TYR A 1 193 ? -11.526 -0.279 7.900 1.00 96.19 193 TYR A N 1
ATOM 1593 C CA . TYR A 1 193 ? -12.428 0.313 6.916 1.00 96.19 193 TYR A CA 1
ATOM 1594 C C . TYR A 1 193 ? -13.487 1.189 7.590 1.00 96.19 193 TYR A C 1
ATOM 1596 O O . TYR A 1 193 ? -13.663 2.343 7.206 1.00 96.19 193 TYR A O 1
ATOM 1604 N N . LYS A 1 194 ? -14.147 0.692 8.644 1.00 95.12 194 LYS A N 1
ATOM 1605 C CA . LYS A 1 194 ? -15.159 1.458 9.389 1.00 95.12 194 LYS A CA 1
ATOM 1606 C C . LYS A 1 194 ? -14.601 2.706 10.060 1.00 95.12 194 LYS A C 1
ATOM 1608 O O . LYS A 1 194 ? -15.278 3.733 10.109 1.00 95.12 194 LYS A O 1
ATOM 1613 N N . LEU A 1 195 ? -13.356 2.656 10.519 1.00 95.19 195 LEU A N 1
ATOM 1614 C CA . LEU A 1 195 ? -12.701 3.824 11.103 1.00 95.19 195 LEU A CA 1
ATOM 1615 C C . LEU A 1 195 ? -12.362 4.904 10.067 1.00 95.19 195 LEU A C 1
ATOM 1617 O O . LEU A 1 195 ? -12.350 6.089 10.408 1.00 95.19 195 LEU A O 1
ATOM 1621 N N . LYS A 1 196 ? -12.088 4.513 8.818 1.00 95.12 196 LYS A N 1
ATOM 1622 C CA . LYS A 1 196 ? -11.658 5.425 7.748 1.00 95.12 196 LYS A CA 1
ATOM 1623 C C . LYS A 1 196 ? -12.758 5.835 6.776 1.00 95.12 196 LYS A C 1
ATOM 1625 O O . LYS A 1 196 ? -12.589 6.852 6.108 1.00 95.12 196 LYS A O 1
ATOM 1630 N N . GLU A 1 197 ? -13.866 5.100 6.696 1.00 95.31 197 GLU A N 1
ATOM 1631 C CA . GLU A 1 197 ? -14.932 5.412 5.747 1.00 95.31 197 GLU A CA 1
ATOM 1632 C C . GLU A 1 197 ? -15.596 6.766 6.033 1.00 95.31 197 GLU A C 1
ATOM 1634 O O . GLU A 1 197 ? -15.819 7.192 7.178 1.00 95.31 197 GLU A O 1
ATOM 1639 N N . HIS A 1 198 ? -15.975 7.422 4.945 1.00 94.00 198 HIS A N 1
ATOM 1640 C CA . HIS A 1 198 ? -16.825 8.592 4.922 1.00 94.00 198 HIS A CA 1
ATOM 1641 C C . HIS A 1 198 ? -17.964 8.322 3.933 1.00 94.00 198 HIS A C 1
ATOM 1643 O O . HIS A 1 198 ? -17.727 8.030 2.768 1.00 94.00 198 HIS A O 1
ATOM 1649 N N . ASN A 1 199 ? -19.217 8.399 4.391 1.00 92.75 199 ASN A N 1
ATOM 1650 C CA . ASN A 1 199 ? -20.401 8.052 3.589 1.00 92.75 199 ASN A CA 1
ATOM 1651 C C . ASN A 1 199 ? -20.390 6.623 3.001 1.00 92.75 199 ASN A C 1
ATOM 1653 O O . ASN A 1 199 ? -20.944 6.396 1.930 1.00 92.75 199 ASN A O 1
ATOM 1657 N N . ASN A 1 200 ? -19.844 5.652 3.739 1.00 93.19 200 ASN A N 1
ATOM 1658 C CA . ASN A 1 200 ? -19.685 4.253 3.314 1.00 93.19 200 ASN A CA 1
ATOM 1659 C C . ASN A 1 200 ? -18.691 4.027 2.165 1.00 93.19 200 ASN A C 1
ATOM 1661 O O . ASN A 1 200 ? -18.803 3.030 1.452 1.00 93.19 200 ASN A O 1
ATOM 1665 N N . GLU A 1 201 ? -17.734 4.935 1.983 1.00 96.62 201 GLU A N 1
ATOM 1666 C CA . GLU A 1 201 ? -16.667 4.816 0.991 1.00 96.62 201 GLU A CA 1
ATOM 1667 C C . GLU A 1 201 ? -15.348 5.337 1.578 1.00 96.62 201 GLU A C 1
ATOM 1669 O O . GLU A 1 201 ? -15.344 6.177 2.482 1.00 96.62 201 GLU A O 1
ATOM 1674 N N . ILE A 1 202 ? -14.218 4.851 1.066 1.00 97.00 202 ILE A N 1
ATOM 1675 C CA . ILE A 1 202 ? -12.902 5.476 1.261 1.00 97.00 202 ILE A CA 1
ATOM 1676 C C . ILE A 1 202 ? -12.376 5.978 -0.085 1.00 97.00 202 ILE A C 1
ATOM 1678 O O . ILE A 1 202 ? -12.579 5.329 -1.112 1.00 97.00 202 ILE A O 1
ATOM 1682 N N . ASP A 1 203 ? -11.709 7.129 -0.090 1.00 96.94 203 ASP A N 1
ATOM 1683 C CA . ASP A 1 203 ? -11.042 7.648 -1.286 1.00 96.94 203 ASP A CA 1
ATOM 1684 C C . ASP A 1 203 ? -9.733 6.897 -1.591 1.00 96.94 203 ASP A C 1
ATOM 1686 O O . ASP A 1 203 ? -9.203 6.141 -0.770 1.00 96.94 203 ASP A O 1
ATOM 1690 N N . SER A 1 204 ? -9.205 7.105 -2.798 1.00 95.50 204 SER A N 1
ATOM 1691 C CA . SER A 1 204 ? -7.977 6.464 -3.276 1.00 95.50 204 SER A CA 1
ATOM 1692 C C . SER A 1 204 ? -6.751 6.751 -2.404 1.00 95.50 204 SER A C 1
ATOM 1694 O O . SER A 1 204 ? -5.895 5.884 -2.253 1.00 95.50 204 SER A O 1
ATOM 1696 N N . GLU A 1 205 ? -6.644 7.953 -1.829 1.00 95.94 205 GLU A N 1
ATOM 1697 C CA . GLU A 1 205 ? -5.508 8.324 -0.974 1.00 95.94 205 GLU A CA 1
ATOM 1698 C C . GLU A 1 205 ? -5.552 7.549 0.348 1.00 95.94 205 GLU A C 1
ATOM 1700 O O . GLU A 1 205 ? -4.564 6.946 0.769 1.00 95.94 205 GLU A O 1
ATOM 1705 N N . THR A 1 206 ? -6.727 7.500 0.969 1.00 96.44 206 THR A N 1
ATOM 1706 C CA . THR A 1 206 ? -6.998 6.727 2.180 1.00 96.44 206 THR A CA 1
ATOM 1707 C C . THR A 1 206 ? -6.775 5.240 1.934 1.00 96.44 206 THR A C 1
ATOM 1709 O O . THR A 1 206 ? -6.120 4.589 2.746 1.00 96.44 206 THR A O 1
ATOM 1712 N N . PHE A 1 207 ? -7.248 4.710 0.804 1.00 97.31 207 PHE A N 1
ATOM 1713 C CA . PHE A 1 207 ? -7.008 3.324 0.407 1.00 97.31 207 PHE A CA 1
ATOM 1714 C C . PHE A 1 207 ? -5.511 3.005 0.307 1.00 97.31 207 PHE A C 1
ATOM 1716 O O . PHE A 1 207 ? -5.047 2.072 0.959 1.00 97.31 207 PHE A O 1
ATOM 1723 N N . MET A 1 208 ? -4.735 3.803 -0.434 1.00 96.12 208 MET A N 1
ATOM 1724 C CA . MET A 1 208 ? -3.290 3.579 -0.565 1.00 96.12 208 MET A CA 1
ATOM 1725 C C . MET A 1 208 ? -2.574 3.630 0.792 1.00 96.12 208 MET A C 1
ATOM 1727 O O . MET A 1 208 ? -1.721 2.792 1.070 1.00 96.12 208 MET A O 1
ATOM 1731 N N . ASN A 1 209 ? -2.952 4.561 1.671 1.00 95.12 209 ASN A N 1
ATOM 1732 C CA . ASN A 1 209 ? -2.390 4.640 3.022 1.00 95.12 209 ASN A CA 1
ATOM 1733 C C . ASN A 1 209 ? -2.711 3.395 3.872 1.00 95.12 209 ASN A C 1
ATOM 1735 O O . ASN A 1 209 ? -1.883 2.973 4.683 1.00 95.12 209 ASN A O 1
ATOM 1739 N N . LEU A 1 210 ? -3.891 2.792 3.694 1.00 95.44 210 LEU A N 1
ATOM 1740 C CA . LEU A 1 210 ? -4.260 1.536 4.355 1.00 95.44 210 LEU A CA 1
ATOM 1741 C C . LEU A 1 210 ? -3.478 0.341 3.804 1.00 95.44 210 LEU A C 1
ATOM 1743 O O . LEU A 1 210 ? -3.050 -0.495 4.597 1.00 95.44 210 LEU A O 1
ATOM 1747 N N . VAL A 1 211 ? -3.224 0.292 2.490 1.00 94.62 211 VAL A N 1
ATOM 1748 C CA . VAL A 1 211 ? -2.326 -0.710 1.891 1.00 94.62 211 VAL A CA 1
ATOM 1749 C C . VAL A 1 211 ? -0.937 -0.607 2.519 1.00 94.62 211 VAL A C 1
ATOM 1751 O O . VAL A 1 211 ? -0.440 -1.602 3.033 1.00 94.62 211 VAL A O 1
ATOM 1754 N N . VAL A 1 212 ? -0.348 0.595 2.573 1.00 93.00 212 VAL A N 1
ATOM 1755 C CA . VAL A 1 212 ? 0.964 0.817 3.213 1.00 93.00 212 VAL A CA 1
ATOM 1756 C C . VAL A 1 212 ? 0.953 0.419 4.689 1.00 93.00 212 VAL A C 1
ATOM 1758 O O . VAL A 1 212 ? 1.894 -0.216 5.152 1.00 93.00 212 VAL A O 1
ATOM 1761 N N . THR A 1 213 ? -0.109 0.755 5.427 1.00 91.44 213 THR A N 1
ATOM 1762 C CA . THR A 1 213 ? -0.234 0.351 6.838 1.00 91.44 213 THR A CA 1
ATOM 1763 C C . THR A 1 213 ? -0.207 -1.169 6.968 1.00 91.44 213 THR A C 1
ATOM 1765 O O . THR A 1 213 ? 0.512 -1.686 7.812 1.00 91.44 213 THR A O 1
ATOM 1768 N N . CYS A 1 214 ? -0.931 -1.887 6.107 1.00 89.38 214 CYS A N 1
ATOM 1769 C CA . CYS A 1 214 ? -0.928 -3.345 6.141 1.00 89.38 214 CYS A CA 1
ATOM 1770 C C . CYS A 1 214 ? 0.451 -3.913 5.808 1.00 89.38 214 CYS A C 1
ATOM 1772 O O . CYS A 1 214 ? 0.897 -4.779 6.540 1.00 89.38 214 CYS A O 1
ATOM 1774 N N . LEU A 1 215 ? 1.155 -3.379 4.799 1.00 87.00 215 LEU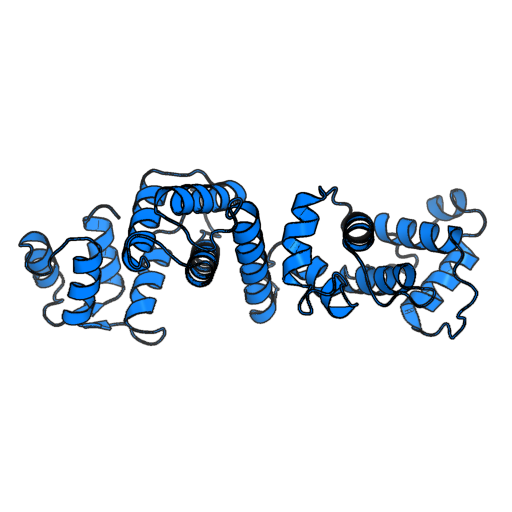 A N 1
ATOM 1775 C CA . LEU A 1 215 ? 2.532 -3.785 4.467 1.00 87.00 215 LEU A CA 1
ATOM 1776 C C . LEU A 1 215 ? 3.501 -3.646 5.646 1.00 87.00 215 LEU A C 1
ATOM 1778 O O . LEU A 1 215 ? 4.338 -4.512 5.842 1.00 87.00 215 LEU A O 1
ATOM 1782 N N . ILE A 1 216 ? 3.393 -2.565 6.424 1.00 85.75 216 ILE A N 1
ATOM 1783 C CA . ILE A 1 216 ? 4.245 -2.335 7.604 1.00 85.75 216 ILE A CA 1
ATOM 1784 C C . ILE A 1 216 ? 3.906 -3.306 8.740 1.00 85.75 216 ILE A C 1
ATOM 1786 O O . ILE A 1 216 ? 4.782 -3.674 9.513 1.00 85.75 216 ILE A O 1
ATOM 1790 N N . CYS A 1 217 ? 2.634 -3.680 8.861 1.00 84.88 217 CYS A N 1
ATOM 1791 C CA . CYS A 1 217 ? 2.130 -4.552 9.918 1.00 84.88 217 CYS A CA 1
ATOM 1792 C C . CYS A 1 217 ? 2.040 -6.025 9.487 1.00 84.88 217 CYS A C 1
ATOM 1794 O O . CYS A 1 217 ? 1.389 -6.822 10.167 1.00 84.88 217 CYS A O 1
ATOM 1796 N N . PHE A 1 218 ? 2.647 -6.401 8.360 1.00 77.38 218 PHE A N 1
ATOM 1797 C CA . PHE A 1 218 ? 2.888 -7.808 8.064 1.00 77.38 218 PHE A CA 1
ATOM 1798 C C . PHE A 1 218 ? 4.005 -8.324 8.969 1.00 77.38 218 PHE A C 1
ATOM 1800 O O . PHE A 1 218 ? 4.994 -7.639 9.217 1.00 77.38 218 PHE A O 1
ATOM 1807 N N . ASN A 1 219 ? 3.827 -9.532 9.500 1.00 58.03 219 ASN A N 1
ATOM 1808 C CA . ASN A 1 219 ? 4.832 -10.159 10.347 1.00 58.03 219 ASN A CA 1
ATOM 1809 C C . ASN A 1 219 ? 6.041 -10.599 9.510 1.00 58.03 219 ASN A C 1
ATOM 1811 O O . ASN A 1 219 ? 5.965 -11.591 8.795 1.00 58.03 219 ASN A O 1
ATOM 1815 N N . ASP A 1 220 ? 7.185 -9.934 9.682 1.00 52.50 220 ASP A N 1
ATOM 1816 C CA . ASP A 1 220 ? 8.468 -10.372 9.101 1.00 52.50 220 ASP A CA 1
ATOM 1817 C C . ASP A 1 220 ? 9.061 -11.610 9.811 1.00 52.50 220 ASP A C 1
ATOM 1819 O O . ASP A 1 220 ? 10.075 -12.169 9.390 1.00 52.50 220 ASP A O 1
ATOM 1823 N N . VAL A 1 221 ? 8.471 -12.048 10.931 1.00 44.84 221 VAL A N 1
ATOM 1824 C CA . VAL A 1 221 ? 9.032 -13.101 11.783 1.00 44.84 221 VAL A CA 1
ATOM 1825 C C . VAL A 1 221 ? 7.913 -14.003 12.327 1.00 44.84 221 VAL A C 1
ATOM 1827 O O . VAL A 1 221 ? 7.205 -13.610 13.245 1.00 44.84 221 VAL A O 1
ATOM 1830 N N . MET A 1 222 ? 7.860 -15.246 11.829 1.00 43.34 222 MET A N 1
ATOM 1831 C CA . MET A 1 222 ? 7.246 -16.464 12.414 1.00 43.34 222 MET A CA 1
ATOM 1832 C C . MET A 1 222 ? 5.909 -16.970 11.850 1.00 43.34 222 MET A C 1
ATOM 1834 O O . MET A 1 222 ? 4.862 -16.386 12.080 1.00 43.34 222 MET A O 1
ATOM 1838 N N . GLU A 1 223 ? 6.009 -18.171 11.262 1.00 45.81 223 GLU A N 1
ATOM 1839 C CA . GLU A 1 223 ? 5.148 -19.375 11.336 1.00 45.81 223 GLU A CA 1
ATOM 1840 C C . GLU A 1 223 ? 3.633 -19.294 11.043 1.00 45.81 223 GLU A C 1
ATOM 1842 O O . GLU A 1 223 ? 3.056 -20.330 10.709 1.00 45.81 223 GLU A O 1
ATOM 1847 N N . GLU A 1 224 ? 2.994 -18.127 11.083 1.00 50.12 224 GLU A N 1
ATOM 1848 C CA . GLU A 1 224 ? 1.586 -17.923 10.726 1.00 50.12 224 GLU A CA 1
ATOM 1849 C C . GLU A 1 224 ? 1.462 -16.693 9.814 1.00 50.12 224 GLU A C 1
ATOM 1851 O O . GLU A 1 224 ? 1.334 -15.561 10.279 1.00 50.12 224 GLU A O 1
ATOM 1856 N N . ASP A 1 225 ? 1.525 -16.933 8.502 1.00 60.59 225 ASP A N 1
ATOM 1857 C CA . ASP A 1 225 ? 1.470 -15.933 7.427 1.00 60.59 225 ASP A CA 1
ATOM 1858 C C . ASP A 1 225 ? 0.122 -15.162 7.431 1.00 60.59 225 ASP A C 1
ATOM 1860 O O . ASP A 1 225 ? -0.805 -15.510 6.692 1.00 60.59 225 ASP A O 1
ATOM 1864 N N . THR A 1 226 ? -0.027 -14.169 8.322 1.00 70.81 226 THR A N 1
ATOM 1865 C CA . THR A 1 226 ? -1.249 -13.365 8.566 1.00 70.81 226 THR A CA 1
ATOM 1866 C C . THR A 1 226 ? -0.914 -11.925 8.998 1.00 70.81 226 THR A C 1
ATOM 1868 O O . THR A 1 226 ? 0.242 -11.619 9.313 1.00 70.81 226 THR A O 1
ATOM 1871 N N . LEU A 1 227 ? -1.901 -11.013 9.013 1.00 78.94 227 LEU A N 1
ATOM 1872 C CA . LEU A 1 227 ? -1.696 -9.642 9.502 1.00 78.94 227 LEU A CA 1
ATOM 1873 C C . LEU A 1 227 ? -1.424 -9.640 11.011 1.00 78.94 227 LEU A C 1
ATOM 1875 O O . LEU A 1 227 ? -2.162 -10.244 11.793 1.00 78.94 227 LEU A O 1
ATOM 1879 N N . ASN A 1 228 ? -0.422 -8.876 11.450 1.00 85.19 228 ASN A N 1
ATOM 1880 C CA . ASN A 1 228 ? -0.193 -8.677 12.874 1.00 85.19 228 ASN A CA 1
ATOM 1881 C C . ASN A 1 228 ? -1.277 -7.754 13.448 1.00 85.19 228 ASN A C 1
ATOM 1883 O O . ASN A 1 228 ? -1.212 -6.527 13.324 1.00 85.19 228 ASN A O 1
ATOM 1887 N N . ASN A 1 229 ? -2.277 -8.359 14.094 1.00 87.12 229 ASN A N 1
ATOM 1888 C CA . ASN A 1 229 ? -3.398 -7.637 14.693 1.00 87.12 229 ASN A CA 1
ATOM 1889 C C . ASN A 1 229 ? -2.926 -6.540 15.654 1.00 87.12 229 ASN A C 1
ATOM 1891 O O . ASN A 1 229 ? -3.375 -5.396 15.586 1.00 87.12 229 ASN A O 1
ATOM 1895 N N . LYS A 1 230 ? -1.940 -6.862 16.493 1.00 89.50 230 LYS A N 1
ATOM 1896 C CA . LYS A 1 230 ? -1.383 -5.930 17.467 1.00 89.50 230 LYS A CA 1
ATOM 1897 C C . LYS A 1 230 ? -0.772 -4.700 16.795 1.00 89.50 230 LYS A C 1
ATOM 1899 O O . LYS A 1 230 ? -1.060 -3.581 17.220 1.00 89.50 230 LYS A O 1
ATOM 1904 N N . ASP A 1 231 ? 0.014 -4.884 15.739 1.00 90.44 231 ASP A N 1
ATOM 1905 C CA . ASP A 1 231 ? 0.676 -3.775 15.040 1.00 90.44 231 ASP A CA 1
ATOM 1906 C C . ASP A 1 231 ? -0.332 -2.908 14.265 1.00 90.44 231 ASP A C 1
ATOM 1908 O O . ASP A 1 231 ? -0.192 -1.678 14.198 1.00 90.44 231 ASP A O 1
ATOM 1912 N N . ILE A 1 232 ? -1.399 -3.518 13.731 1.00 91.62 232 ILE A N 1
ATOM 1913 C CA . ILE A 1 232 ? -2.515 -2.782 13.125 1.00 91.62 232 ILE A CA 1
ATOM 1914 C C . ILE A 1 232 ? -3.264 -1.971 14.187 1.00 91.62 232 ILE A C 1
ATOM 1916 O O . ILE A 1 232 ? -3.510 -0.781 13.980 1.00 91.62 232 ILE A O 1
ATOM 1920 N N . LEU A 1 233 ? -3.615 -2.570 15.328 1.00 93.38 233 LEU A N 1
ATOM 1921 C CA . LEU A 1 233 ? -4.310 -1.887 16.423 1.00 93.38 233 LEU A CA 1
ATOM 1922 C C . LEU A 1 233 ? -3.454 -0.760 17.021 1.00 93.38 233 LEU A C 1
ATOM 1924 O O . LEU A 1 233 ? -3.974 0.323 17.305 1.00 93.38 233 LEU A O 1
ATOM 1928 N N . GLU A 1 234 ? -2.138 -0.950 17.128 1.00 93.06 234 GLU A N 1
ATOM 1929 C CA . GLU A 1 234 ? -1.197 0.111 17.497 1.00 93.06 234 GLU A CA 1
ATOM 1930 C C . GLU A 1 234 ? -1.196 1.241 16.455 1.00 93.06 234 GLU A C 1
ATOM 1932 O O . GLU A 1 234 ? -1.342 2.416 16.807 1.00 93.06 234 GLU A O 1
ATOM 1937 N N . SER A 1 235 ? -1.130 0.916 15.162 1.00 92.56 235 SER A N 1
ATOM 1938 C CA . SER A 1 235 ? -1.209 1.910 14.081 1.00 92.56 235 SER A CA 1
ATOM 1939 C C . SER A 1 235 ? -2.516 2.705 14.125 1.00 92.56 235 SER A C 1
ATOM 1941 O O . SER A 1 235 ? -2.511 3.935 13.991 1.00 92.56 235 SER A O 1
ATOM 1943 N N . VAL A 1 236 ? -3.631 2.021 14.384 1.00 93.31 236 VAL A N 1
ATOM 1944 C CA . VAL A 1 236 ? -4.954 2.625 14.554 1.00 93.31 236 VAL A CA 1
ATOM 1945 C C . VAL A 1 236 ? -4.955 3.580 15.739 1.00 93.31 236 VAL A C 1
ATOM 1947 O O . VAL A 1 236 ? -5.370 4.730 15.583 1.00 93.31 236 VAL A O 1
ATOM 1950 N N . PHE A 1 237 ? -4.448 3.161 16.900 1.00 95.12 237 PHE A N 1
ATOM 1951 C CA . PHE A 1 237 ? -4.323 4.018 18.080 1.00 95.12 237 PHE A CA 1
ATOM 1952 C C . PHE A 1 237 ? -3.579 5.318 17.736 1.00 95.12 237 PHE A C 1
ATOM 1954 O O . PHE A 1 237 ? -4.066 6.426 18.009 1.00 95.12 237 PHE A O 1
ATOM 1961 N N . LEU A 1 238 ? -2.439 5.200 17.047 1.00 93.38 238 LEU A N 1
ATOM 1962 C CA . LEU A 1 238 ? -1.598 6.330 16.650 1.00 93.38 238 LEU A CA 1
ATOM 1963 C C . LEU A 1 238 ? -2.271 7.279 15.647 1.00 93.38 238 LEU A C 1
ATOM 1965 O O . LEU A 1 238 ? -1.950 8.471 15.660 1.00 93.38 238 LEU A O 1
ATOM 1969 N N . TRP A 1 239 ? -3.238 6.830 14.837 1.00 92.94 239 TRP A N 1
ATOM 1970 C CA . TRP A 1 239 ? -4.020 7.725 13.970 1.00 92.94 239 TRP A CA 1
ATOM 1971 C C . TRP A 1 239 ? -4.814 8.770 14.759 1.00 92.94 239 TRP A C 1
ATOM 1973 O O . TRP A 1 239 ? -4.995 9.892 14.285 1.00 92.94 239 TRP A O 1
ATOM 1983 N N . PHE A 1 240 ? -5.272 8.426 15.964 1.00 92.44 240 PHE A N 1
ATOM 1984 C CA . PHE A 1 240 ? -6.110 9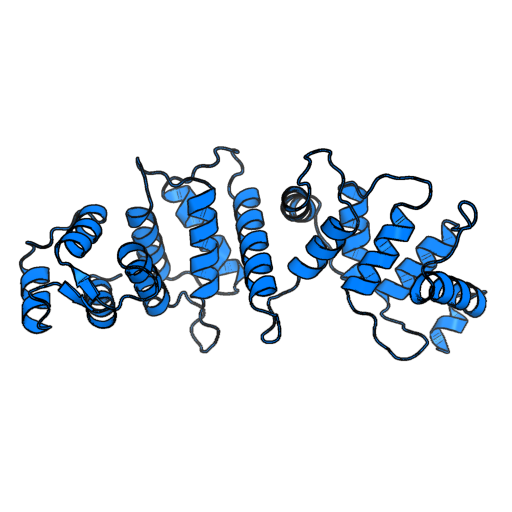.305 16.781 1.00 92.44 240 PHE A CA 1
ATOM 1985 C C . PHE A 1 240 ? -5.306 10.128 17.785 1.00 92.44 240 PHE A C 1
ATOM 1987 O O . PHE A 1 240 ? -5.697 11.254 18.116 1.00 92.44 240 P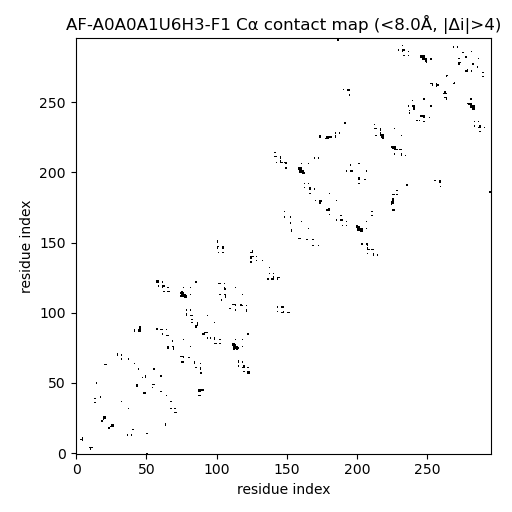HE A O 1
ATOM 1994 N N . VAL A 1 241 ? -4.190 9.604 18.299 1.00 92.69 241 VAL A N 1
ATOM 1995 C CA . VAL A 1 241 ? -3.392 10.300 19.325 1.00 92.69 241 VAL A CA 1
ATOM 1996 C C . VAL A 1 241 ? -2.135 10.984 18.783 1.00 92.69 241 VAL A C 1
ATOM 1998 O O . VAL A 1 241 ? -1.702 11.977 19.374 1.00 92.69 241 VAL A O 1
ATOM 2001 N N . GLY A 1 242 ? -1.612 10.537 17.639 1.00 88.38 242 GLY A N 1
ATOM 2002 C CA . GLY A 1 242 ? -0.337 10.964 17.059 1.00 88.38 242 GLY A CA 1
ATOM 2003 C C . GLY A 1 242 ? 0.852 10.117 17.536 1.00 88.38 242 GLY A C 1
ATOM 2004 O O . GLY A 1 242 ? 0.826 9.567 18.632 1.00 88.38 242 GLY A O 1
ATOM 2005 N N . LYS A 1 243 ? 1.915 10.055 16.720 1.00 82.38 243 LYS A N 1
ATOM 2006 C CA . LYS A 1 243 ? 3.055 9.124 16.872 1.00 82.38 243 LYS A CA 1
ATOM 2007 C C . LYS A 1 243 ? 3.771 9.167 18.232 1.00 82.38 243 LYS A C 1
ATOM 2009 O O . LYS A 1 243 ? 4.254 8.143 18.692 1.00 82.38 243 LYS A O 1
ATOM 2014 N N . ASP A 1 244 ? 3.801 10.323 18.894 1.00 82.62 244 ASP A N 1
ATOM 2015 C CA . ASP A 1 244 ? 4.535 10.502 20.157 1.00 82.62 244 ASP A CA 1
ATOM 2016 C C . ASP A 1 244 ? 3.665 10.320 21.413 1.00 82.62 244 ASP A C 1
ATOM 2018 O O . ASP A 1 244 ? 4.131 10.519 22.539 1.00 82.62 244 ASP A O 1
ATOM 2022 N N . LYS A 1 245 ? 2.377 9.991 21.253 1.00 81.94 245 LYS A N 1
ATOM 2023 C CA . LYS A 1 245 ? 1.443 9.871 22.376 1.00 81.94 245 LYS A CA 1
ATOM 2024 C C . LYS A 1 245 ? 1.151 8.416 22.689 1.00 81.94 245 LYS A C 1
ATOM 2026 O O . LYS A 1 245 ? 0.820 7.630 21.818 1.00 81.94 245 LYS A O 1
ATOM 2031 N N . LYS A 1 246 ? 1.189 8.099 23.981 1.00 86.00 246 LYS A N 1
ATOM 2032 C CA . LYS A 1 246 ? 0.850 6.770 24.510 1.00 86.00 246 LYS A CA 1
ATOM 2033 C C . LYS A 1 246 ? -0.532 6.709 25.151 1.00 86.00 246 LYS A C 1
ATOM 2035 O O . LYS A 1 246 ? -0.883 5.681 25.706 1.00 86.00 246 LYS A O 1
ATOM 2040 N N . PHE A 1 247 ? -1.285 7.808 25.117 1.00 93.94 247 PHE A N 1
ATOM 2041 C CA . PHE A 1 247 ? -2.529 7.967 25.865 1.00 93.94 247 PHE A CA 1
ATOM 2042 C C . PHE A 1 247 ? -3.626 8.580 24.992 1.00 93.94 247 PHE A C 1
ATOM 2044 O O . PHE A 1 247 ? -3.433 9.647 24.394 1.00 93.94 247 PHE A O 1
ATOM 2051 N N . MET A 1 248 ? -4.778 7.916 24.956 1.00 96.19 248 MET A N 1
ATOM 2052 C CA . MET A 1 248 ? -6.000 8.357 24.292 1.00 96.19 248 MET A CA 1
ATOM 2053 C C . MET A 1 248 ? -7.029 8.772 25.347 1.00 96.19 248 MET A C 1
ATOM 2055 O O . MET A 1 248 ? -7.314 8.014 26.266 1.00 96.19 248 MET A O 1
ATOM 2059 N N . SER A 1 249 ? -7.606 9.970 25.228 1.00 95.62 249 SER A N 1
ATOM 2060 C CA . SER A 1 249 ? -8.698 10.395 26.115 1.00 95.62 249 SER A CA 1
ATOM 2061 C C . SER A 1 249 ? -9.971 9.581 25.862 1.00 95.62 249 SER A C 1
ATOM 2063 O O . SER A 1 249 ? -10.198 9.132 24.739 1.00 95.62 249 SER A O 1
ATOM 2065 N N . LEU A 1 250 ? -10.847 9.466 26.868 1.00 95.00 250 LEU A N 1
ATOM 2066 C CA . LEU A 1 250 ? -12.137 8.778 26.700 1.00 95.00 250 LEU A CA 1
ATOM 2067 C C . LEU A 1 250 ? -13.005 9.381 25.591 1.00 95.00 250 LEU A C 1
ATOM 2069 O O . LEU A 1 250 ? -13.672 8.638 24.895 1.00 95.00 250 LEU A O 1
ATOM 2073 N N . GLU A 1 251 ? -12.953 10.697 25.372 1.00 94.44 251 GLU A N 1
ATOM 2074 C CA . GLU A 1 251 ? -13.662 11.354 24.259 1.00 94.44 251 GLU A CA 1
ATOM 2075 C C . GLU A 1 251 ? -13.211 10.820 22.890 1.00 94.44 251 GLU A C 1
ATOM 2077 O O . GLU A 1 251 ? -14.026 10.580 22.004 1.00 94.44 251 GLU A O 1
ATOM 2082 N N . LYS A 1 252 ? -11.903 10.594 22.713 1.00 94.62 252 LYS A N 1
ATOM 2083 C CA . LYS A 1 252 ? -11.375 10.016 21.472 1.00 94.62 252 LYS A CA 1
ATOM 2084 C C . LYS A 1 252 ? -11.705 8.536 21.355 1.00 94.62 252 LYS A C 1
ATOM 2086 O O . LYS A 1 252 ? -12.003 8.086 20.257 1.00 94.62 252 LYS A O 1
ATOM 2091 N N . LEU A 1 253 ? -11.655 7.799 22.464 1.00 95.75 253 LEU A N 1
ATOM 2092 C CA . LEU A 1 253 ? -12.060 6.397 22.482 1.00 95.75 253 LEU A CA 1
ATOM 2093 C C . LEU A 1 253 ? -13.545 6.251 22.129 1.00 95.75 253 LEU A C 1
ATOM 2095 O O . LEU A 1 253 ? -13.887 5.399 21.320 1.00 95.75 253 LEU A O 1
ATOM 2099 N N . ASP A 1 254 ? -14.411 7.109 22.672 1.00 94.94 254 ASP A N 1
ATOM 2100 C CA . ASP A 1 254 ? -15.840 7.121 22.350 1.00 94.94 254 ASP A CA 1
ATOM 2101 C C . ASP A 1 254 ? -16.053 7.395 20.858 1.00 94.94 254 ASP A C 1
ATOM 2103 O O . ASP A 1 254 ? -16.762 6.644 20.204 1.00 94.94 254 ASP A O 1
ATOM 2107 N N . PHE A 1 255 ? -15.321 8.348 20.267 1.00 93.94 255 PHE A N 1
ATOM 2108 C CA . PHE A 1 255 ? -15.351 8.571 18.816 1.00 93.94 255 PHE A CA 1
ATOM 2109 C C . PHE A 1 255 ? -14.951 7.327 17.996 1.00 93.94 255 PHE A C 1
ATOM 2111 O O . PHE A 1 255 ? -15.566 7.034 16.969 1.00 93.94 255 PHE A O 1
ATOM 2118 N N . VAL A 1 256 ? -13.927 6.581 18.431 1.00 94.50 256 VAL A N 1
ATOM 2119 C CA . VAL A 1 256 ? -13.526 5.314 17.788 1.00 94.50 256 VAL A CA 1
ATOM 2120 C C . VAL A 1 256 ? -14.641 4.274 17.910 1.00 94.50 256 VAL A C 1
ATOM 2122 O O . VAL A 1 256 ? -14.990 3.633 16.922 1.00 94.50 256 VAL A O 1
ATOM 2125 N N . LEU A 1 257 ? -15.235 4.124 19.094 1.00 94.44 257 LEU A N 1
ATOM 2126 C CA . LEU A 1 257 ? -16.323 3.176 19.343 1.00 94.44 257 LEU A CA 1
ATOM 2127 C C . LEU A 1 257 ? -17.590 3.536 18.553 1.00 94.44 257 LEU A C 1
ATOM 2129 O O . LEU A 1 257 ? -18.213 2.652 17.965 1.00 94.44 257 LEU A O 1
ATOM 2133 N N . GLU A 1 258 ? -17.939 4.819 18.454 1.00 93.25 258 GLU A N 1
ATOM 2134 C CA . GLU A 1 258 ? -19.081 5.307 17.674 1.00 93.25 258 GLU A CA 1
ATOM 2135 C C . GLU A 1 258 ? -18.957 4.937 16.191 1.00 93.25 258 GLU A C 1
ATOM 2137 O O . GLU A 1 258 ? -19.935 4.507 15.575 1.00 93.25 258 GLU A O 1
ATOM 2142 N N . LYS A 1 259 ? -17.746 5.016 15.617 1.00 91.06 259 LYS A N 1
ATOM 2143 C CA . LYS A 1 259 ? -17.471 4.566 14.238 1.00 91.06 259 LYS A CA 1
ATOM 2144 C C . LYS A 1 259 ? -17.762 3.079 14.019 1.00 91.06 259 LYS A C 1
ATOM 2146 O O . LYS A 1 259 ? -18.048 2.665 12.897 1.00 91.06 259 LYS A O 1
ATOM 2151 N N . LEU A 1 260 ? -17.740 2.289 15.087 1.00 90.62 260 LEU A N 1
ATOM 2152 C CA . LEU A 1 260 ? -18.035 0.857 15.088 1.00 90.62 260 LEU A CA 1
ATOM 2153 C C . LEU A 1 260 ? -19.481 0.562 15.511 1.00 90.62 260 LEU A C 1
ATOM 2155 O O . LEU A 1 260 ? -19.851 -0.599 15.670 1.00 90.62 260 LEU A O 1
ATOM 2159 N N . ASN A 1 261 ? -20.318 1.596 15.662 1.00 90.62 261 ASN A N 1
ATOM 2160 C CA . ASN A 1 261 ? -21.670 1.514 16.222 1.00 90.62 261 ASN A CA 1
ATOM 2161 C C . ASN A 1 261 ? -21.698 0.939 17.649 1.00 90.62 261 ASN A C 1
ATOM 2163 O O . ASN A 1 261 ? -22.662 0.285 18.052 1.00 90.62 261 ASN A O 1
ATOM 2167 N N . MET A 1 262 ? -20.638 1.183 18.414 1.00 92.25 262 MET A N 1
ATOM 2168 C CA . MET A 1 262 ? -20.544 0.890 19.838 1.00 92.25 262 MET A CA 1
ATOM 2169 C C . MET A 1 262 ? -20.649 2.190 20.640 1.00 92.25 262 MET A C 1
ATOM 2171 O O . MET A 1 262 ? -20.563 3.286 20.094 1.00 92.25 262 MET A O 1
ATOM 2175 N N . SER A 1 263 ? -20.860 2.075 21.949 1.00 91.62 263 SER A N 1
ATOM 2176 C CA . SER A 1 263 ? -20.861 3.224 22.856 1.00 91.62 263 SER A CA 1
ATOM 2177 C C . SER A 1 263 ? -19.933 2.943 24.017 1.00 91.62 263 SER A C 1
ATOM 2179 O O . SER A 1 263 ? -19.981 1.847 24.578 1.00 91.62 263 SER A O 1
ATOM 2181 N N . ILE A 1 264 ? -19.168 3.949 24.443 1.00 91.31 264 ILE A N 1
ATOM 2182 C CA . ILE A 1 264 ? -18.360 3.852 25.662 1.00 91.31 264 ILE A CA 1
ATOM 2183 C C . ILE A 1 264 ? -19.204 3.561 26.911 1.00 91.31 264 ILE A C 1
ATOM 2185 O O . ILE A 1 264 ? -18.694 3.040 27.897 1.00 91.31 264 ILE A O 1
ATOM 2189 N N . ASN A 1 265 ? -20.510 3.855 26.859 1.00 91.00 265 ASN A N 1
ATOM 2190 C CA . ASN A 1 265 ? -21.448 3.580 27.944 1.00 91.00 265 ASN A CA 1
ATOM 2191 C C . ASN A 1 265 ? -21.931 2.122 27.990 1.00 91.00 265 ASN A C 1
ATOM 2193 O O . ASN A 1 265 ? -22.766 1.781 28.827 1.00 91.00 265 ASN A O 1
ATOM 2197 N N . ASN A 1 266 ? -21.459 1.265 27.083 1.00 93.12 266 ASN A N 1
ATOM 2198 C CA . ASN A 1 266 ? -21.738 -0.162 27.139 1.00 93.12 266 ASN A CA 1
ATOM 2199 C C . ASN A 1 266 ? -21.191 -0.740 28.458 1.00 93.12 266 ASN A C 1
ATOM 2201 O O . ASN A 1 266 ? -20.028 -0.518 28.788 1.00 93.12 266 ASN A O 1
ATOM 2205 N N . GLU A 1 267 ? -22.020 -1.482 29.201 1.00 93.00 267 GLU A N 1
ATOM 2206 C CA . GLU A 1 267 ? -21.670 -2.040 30.517 1.00 93.00 267 GLU A CA 1
ATOM 2207 C C . GLU A 1 267 ? -20.364 -2.846 30.480 1.00 93.00 267 GLU A C 1
ATOM 2209 O O . GLU A 1 267 ? -19.514 -2.672 31.350 1.00 93.00 267 GLU A O 1
ATOM 2214 N N . ASN A 1 268 ? -20.168 -3.625 29.414 1.00 92.62 268 ASN A N 1
ATOM 2215 C CA . ASN A 1 268 ? -18.974 -4.429 29.159 1.00 92.62 268 ASN A CA 1
ATOM 2216 C C . ASN A 1 268 ? -17.709 -3.564 29.014 1.00 92.62 268 ASN A C 1
ATOM 2218 O O . ASN A 1 268 ? -16.664 -3.879 29.579 1.00 92.62 268 ASN A O 1
ATOM 2222 N N . ILE A 1 269 ? -17.810 -2.443 28.294 1.00 93.56 269 ILE A N 1
ATOM 2223 C CA . ILE A 1 269 ? -16.691 -1.514 28.075 1.00 93.56 269 ILE A CA 1
ATOM 2224 C C . ILE A 1 269 ? -16.401 -0.723 29.354 1.00 93.56 269 ILE A C 1
ATOM 2226 O O . ILE A 1 269 ? -15.244 -0.572 29.736 1.00 93.56 269 ILE A O 1
ATOM 2230 N N . ILE A 1 270 ? -17.436 -0.259 30.063 1.00 93.62 270 ILE A N 1
ATOM 2231 C CA . ILE A 1 270 ? -17.276 0.419 31.358 1.00 93.62 270 ILE A CA 1
ATOM 2232 C C . ILE A 1 270 ? -16.575 -0.499 32.361 1.00 93.62 270 ILE A C 1
ATOM 2234 O O . ILE A 1 270 ? -15.708 -0.046 33.111 1.00 93.62 270 ILE A O 1
ATOM 2238 N N . GLU A 1 271 ? -16.984 -1.767 32.426 1.00 93.94 271 GLU A N 1
ATOM 2239 C CA . GLU A 1 271 ? -16.381 -2.744 33.324 1.00 93.94 271 GLU A CA 1
ATOM 2240 C C . GLU A 1 271 ? -14.911 -2.986 32.971 1.00 93.94 271 GLU A C 1
ATOM 2242 O O . GLU A 1 271 ? -14.071 -2.881 33.866 1.00 93.94 271 GLU A O 1
ATOM 2247 N N . PHE A 1 272 ? -14.591 -3.187 31.687 1.00 95.06 272 PHE A N 1
ATOM 2248 C CA . PHE A 1 272 ? -13.209 -3.292 31.212 1.00 95.06 272 PHE A CA 1
ATOM 2249 C C . PHE A 1 272 ? -12.376 -2.072 31.632 1.00 95.06 272 PHE A C 1
ATOM 2251 O O . PHE A 1 272 ? -11.354 -2.216 32.300 1.00 95.06 272 PHE A O 1
ATOM 2258 N N . LEU A 1 273 ? -12.847 -0.855 31.338 1.00 94.38 273 LEU A N 1
ATOM 2259 C CA . LEU A 1 273 ? -12.119 0.377 31.657 1.00 94.38 273 LEU A CA 1
ATOM 2260 C C . LEU A 1 273 ? -11.864 0.532 33.163 1.00 94.38 273 LEU A C 1
ATOM 2262 O O . LEU A 1 273 ? -10.799 1.001 33.556 1.00 94.38 273 LEU A O 1
ATOM 2266 N N . LYS A 1 274 ? -12.809 0.125 34.019 1.00 93.19 274 LYS A N 1
ATOM 2267 C CA . LYS A 1 274 ? -12.622 0.143 35.480 1.00 93.19 274 LYS A CA 1
ATOM 2268 C C . LYS A 1 274 ? -11.608 -0.898 35.943 1.00 93.19 274 LYS A C 1
ATOM 2270 O O . LYS A 1 274 ? -10.785 -0.592 36.800 1.00 93.19 274 LYS A O 1
ATOM 2275 N N . GLN A 1 275 ? -11.673 -2.114 35.406 1.00 94.00 275 GLN A N 1
ATOM 2276 C CA . GLN A 1 275 ? -10.755 -3.193 35.778 1.00 94.00 275 GLN A CA 1
ATOM 2277 C C . GLN A 1 275 ? -9.314 -2.887 35.345 1.00 94.00 275 GLN A C 1
ATOM 2279 O O . GLN A 1 275 ? -8.387 -3.150 36.109 1.00 94.00 275 GLN A O 1
ATOM 2284 N N . SER A 1 276 ? -9.142 -2.247 34.186 1.00 92.44 276 SER A N 1
ATOM 2285 C CA . SER A 1 276 ? -7.842 -1.832 33.644 1.00 92.44 276 SER A CA 1
ATOM 2286 C C . SER A 1 276 ? -7.361 -0.465 34.162 1.00 92.44 276 SER A C 1
ATOM 2288 O O . SER A 1 276 ? -6.331 0.035 33.721 1.00 92.44 276 SER A O 1
ATOM 2290 N N . GLY A 1 277 ? -8.084 0.184 35.087 1.00 92.38 277 GLY A N 1
ATOM 2291 C CA . GLY A 1 277 ? -7.691 1.488 35.651 1.00 92.38 277 GLY A CA 1
ATOM 2292 C C . GLY A 1 277 ? -7.680 2.648 34.639 1.00 92.38 277 GLY A C 1
ATOM 2293 O O . GLY A 1 277 ? -6.954 3.627 34.812 1.00 92.38 277 GLY A O 1
ATOM 2294 N N . CYS A 1 278 ? -8.479 2.546 33.578 1.00 93.00 278 CYS A N 1
ATOM 2295 C CA . CYS A 1 278 ? -8.546 3.458 32.435 1.00 93.00 278 CYS A CA 1
ATOM 2296 C C . CYS A 1 278 ? -9.719 4.456 32.542 1.00 93.00 278 CYS A C 1
ATOM 2298 O O . CYS A 1 278 ? -10.417 4.740 31.571 1.00 93.00 278 CYS A O 1
ATOM 2300 N N . GLU A 1 279 ? -9.972 5.015 33.730 1.00 87.75 279 GLU A N 1
ATOM 2301 C CA . GLU A 1 279 ? -11.183 5.824 33.993 1.00 87.75 279 GLU A CA 1
ATOM 2302 C C . GLU A 1 279 ? -11.131 7.239 33.393 1.00 87.75 279 GLU A C 1
ATOM 2304 O O . GLU A 1 279 ? -12.128 7.960 33.396 1.00 87.75 279 GLU A O 1
ATOM 2309 N N . THR A 1 280 ? -9.965 7.666 32.906 1.00 90.06 280 THR A N 1
ATOM 2310 C CA . THR A 1 280 ? -9.750 8.997 32.303 1.00 90.06 280 THR A CA 1
ATOM 2311 C C . THR A 1 280 ? -9.261 8.931 30.856 1.00 90.06 280 THR A C 1
ATOM 2313 O O . THR A 1 280 ? -9.224 9.946 30.154 1.00 90.06 280 THR A O 1
ATOM 2316 N N . GLY A 1 281 ? -8.929 7.733 30.385 1.00 93.12 281 GLY A N 1
ATOM 2317 C CA . GLY A 1 281 ? -8.400 7.445 29.062 1.00 93.12 281 GLY A CA 1
ATOM 2318 C C . GLY A 1 281 ? -7.665 6.111 29.068 1.00 93.12 281 GLY A C 1
ATOM 2319 O O . GLY A 1 281 ? -7.551 5.473 30.113 1.00 93.12 281 GLY A O 1
ATOM 2320 N N . ILE A 1 282 ? -7.180 5.705 27.902 1.00 96.56 282 ILE A N 1
ATOM 2321 C CA . ILE A 1 282 ? -6.653 4.367 27.644 1.00 96.56 282 ILE A CA 1
ATOM 2322 C C . ILE A 1 282 ? -5.238 4.453 27.059 1.00 96.56 282 ILE A C 1
ATOM 2324 O O . ILE A 1 282 ? -4.945 5.341 26.245 1.00 96.56 282 ILE A O 1
ATOM 2328 N N . PHE A 1 283 ? -4.339 3.570 27.502 1.00 95.44 283 PHE A N 1
ATOM 2329 C CA . PHE A 1 283 ? -3.009 3.425 26.907 1.00 95.44 283 PHE A CA 1
ATOM 2330 C C . PHE A 1 283 ? -3.047 2.438 25.739 1.00 95.44 283 PHE A C 1
ATOM 2332 O O . PHE A 1 283 ? -4.008 1.697 25.575 1.00 95.44 283 PHE A O 1
ATOM 2339 N N . VAL A 1 284 ? -1.998 2.434 24.915 1.00 94.75 284 VAL A N 1
ATOM 2340 C CA . VAL A 1 284 ? -1.944 1.604 23.698 1.00 94.75 284 VAL A CA 1
ATOM 2341 C C . VAL A 1 284 ? -2.186 0.113 23.972 1.00 94.75 284 VAL A C 1
ATOM 2343 O O . VAL A 1 284 ? -2.964 -0.503 23.256 1.00 94.75 284 VAL A O 1
ATOM 2346 N N . ASN A 1 285 ? -1.604 -0.447 25.038 1.00 94.44 285 ASN A N 1
ATOM 2347 C CA . ASN A 1 285 ? -1.790 -1.862 25.375 1.00 94.44 285 ASN A CA 1
ATOM 2348 C C . ASN A 1 285 ? -3.232 -2.153 25.800 1.00 94.44 285 ASN A C 1
ATOM 2350 O O . ASN A 1 285 ? -3.836 -3.077 25.281 1.00 94.44 285 ASN A O 1
ATOM 2354 N N . ASP A 1 286 ? -3.812 -1.318 26.666 1.00 95.94 286 ASP A N 1
ATOM 2355 C CA . ASP A 1 286 ? -5.203 -1.487 27.097 1.00 95.94 286 ASP A CA 1
ATOM 2356 C C . ASP A 1 286 ? -6.187 -1.300 25.925 1.00 95.94 286 ASP A C 1
ATOM 2358 O O . ASP A 1 286 ? -7.254 -1.907 25.898 1.00 95.94 286 ASP A O 1
ATOM 2362 N N . PHE A 1 287 ? -5.839 -0.458 24.943 1.00 96.00 287 PHE A N 1
ATOM 2363 C CA . PHE A 1 287 ? -6.605 -0.288 23.708 1.00 96.00 287 PHE A CA 1
ATOM 2364 C C . PHE A 1 287 ? -6.571 -1.555 22.856 1.00 96.00 287 PHE A C 1
ATOM 2366 O O . PHE A 1 287 ? -7.617 -1.977 22.376 1.00 96.00 287 PHE A O 1
ATOM 2373 N N . ILE A 1 288 ? -5.394 -2.162 22.692 1.00 94.50 288 ILE A N 1
ATOM 2374 C CA . ILE A 1 288 ? -5.244 -3.441 21.992 1.00 94.50 288 ILE A CA 1
ATOM 2375 C C . ILE A 1 288 ? -6.079 -4.514 22.702 1.00 94.50 288 ILE A C 1
ATOM 2377 O O . ILE A 1 288 ? -6.963 -5.093 22.078 1.00 94.50 288 ILE A O 1
ATOM 2381 N N . ASP A 1 289 ? -5.896 -4.675 24.016 1.00 94.56 289 ASP A N 1
ATOM 2382 C CA . ASP A 1 289 ? -6.615 -5.663 24.830 1.00 94.56 289 ASP A CA 1
ATOM 2383 C C . ASP A 1 289 ? -8.145 -5.486 24.737 1.00 94.56 289 ASP A C 1
ATOM 2385 O O . ASP A 1 289 ? -8.889 -6.466 24.689 1.00 94.56 289 ASP A O 1
ATOM 2389 N N . LEU A 1 290 ? -8.635 -4.238 24.682 1.00 94.81 290 LEU A N 1
ATOM 2390 C CA . LEU A 1 290 ? -10.059 -3.943 24.507 1.00 94.81 290 LEU A CA 1
ATOM 2391 C C . LEU A 1 290 ? -10.586 -4.467 23.167 1.00 94.81 290 LEU A C 1
ATOM 2393 O O . LEU A 1 290 ? -11.664 -5.057 23.130 1.00 94.81 290 LEU A O 1
ATOM 2397 N N . PHE A 1 291 ? -9.872 -4.220 22.068 1.00 93.44 291 PHE A N 1
ATOM 2398 C CA . PHE A 1 291 ? -10.337 -4.606 20.735 1.00 93.44 291 PHE A CA 1
ATOM 2399 C C . PHE A 1 291 ? -10.175 -6.105 20.474 1.00 93.44 291 PHE A C 1
ATOM 2401 O O . PHE A 1 291 ? -11.113 -6.710 19.955 1.00 93.44 291 PHE A O 1
ATOM 2408 N N . GLU A 1 292 ? -9.107 -6.724 20.975 1.00 90.75 292 GLU A N 1
ATOM 2409 C CA . GLU A 1 292 ? -8.962 -8.185 20.976 1.00 90.75 292 GLU A CA 1
ATOM 2410 C C . GLU A 1 292 ? -10.097 -8.857 21.763 1.00 90.75 292 GLU A C 1
ATOM 2412 O O . GLU A 1 292 ? -10.705 -9.830 21.310 1.00 90.75 292 GLU A O 1
ATOM 2417 N N . TRP A 1 293 ? -10.468 -8.300 22.921 1.00 89.88 293 TRP A N 1
ATOM 2418 C CA . TRP A 1 293 ? -11.597 -8.800 23.707 1.00 89.88 293 TRP A CA 1
ATOM 2419 C C . TRP A 1 293 ? -12.948 -8.670 22.986 1.00 89.88 293 TRP A C 1
ATOM 2421 O O . TRP A 1 293 ? -13.844 -9.495 23.186 1.00 89.88 293 TRP A O 1
ATOM 2431 N N . LEU A 1 294 ? -13.098 -7.661 22.123 1.00 87.88 294 LEU A N 1
ATOM 2432 C CA . LEU A 1 294 ? -14.279 -7.467 21.278 1.00 87.88 294 LEU A CA 1
ATOM 2433 C C . LEU A 1 294 ? -14.296 -8.383 20.038 1.00 87.88 294 LEU A C 1
ATOM 2435 O O . LEU A 1 294 ? -15.285 -8.366 19.301 1.00 87.88 294 LEU A O 1
ATOM 2439 N N . GLY A 1 295 ? -13.259 -9.204 19.837 1.00 83.94 295 GLY A N 1
ATOM 2440 C CA . GLY A 1 295 ? -13.136 -10.127 18.709 1.00 83.94 295 GLY A CA 1
ATOM 2441 C C . GLY A 1 295 ? -12.609 -9.474 17.431 1.00 83.94 295 GLY A C 1
ATOM 2442 O O . GLY A 1 295 ? -12.987 -9.908 16.340 1.00 83.94 295 GLY A O 1
ATOM 2443 N N . ILE A 1 296 ? -11.808 -8.413 17.575 1.00 79.25 296 ILE A N 1
ATOM 2444 C CA . ILE A 1 296 ? -11.059 -7.763 16.491 1.00 79.25 296 ILE A CA 1
ATOM 2445 C C . ILE A 1 296 ? -9.614 -8.242 16.516 1.00 79.25 296 ILE A C 1
ATOM 2447 O O . ILE A 1 296 ? -9.020 -8.286 17.614 1.00 79.25 296 ILE A O 1
#

Radius of gyration: 25.5 Å; Cα contacts (8 Å, |Δi|>4): 290; chains: 1; bounding box: 58×34×71 Å

InterPro domains:
  IPR011992 EF-hand domain pair [SSF47473] (12-172)

Mean predicted aligned error: 10.37 Å

Solvent-accessible surface area (backbone atoms only — not comparable to full-atom values): 17000 Å² total; per-residue (Å²): 109,75,73,54,58,73,75,33,99,54,42,69,63,57,45,51,53,46,50,40,56,70,75,62,74,63,70,93,58,89,82,74,82,45,71,68,55,53,53,50,52,49,53,36,54,56,61,71,60,52,93,84,74,64,81,74,53,73,56,58,50,39,54,54,51,45,53,63,71,23,57,87,78,47,90,42,36,37,73,67,54,46,45,59,48,49,29,39,68,70,72,45,92,73,54,72,66,64,42,48,38,56,47,62,74,47,27,80,80,71,77,68,47,29,42,69,68,40,47,34,48,53,58,60,46,65,48,82,89,52,97,84,53,54,72,71,53,48,54,48,27,41,52,53,49,21,48,29,51,48,55,69,63,42,76,84,68,69,58,58,34,39,68,69,58,42,52,54,46,52,51,50,55,44,46,72,68,78,20,61,89,47,74,64,50,53,43,42,53,51,49,57,46,44,69,61,41,57,96,69,28,30,46,52,68,58,48,31,54,50,46,36,51,48,64,70,23,42,64,93,72,74,101,61,58,46,69,34,62,66,52,46,45,49,52,54,53,32,73,78,50,35,90,90,48,64,62,38,45,49,71,58,49,32,55,57,32,45,52,71,78,42,56,60,82,37,67,70,52,46,50,50,30,58,76,70,70,31,85,74,26,42,38,60,67,60,48,40,54,52,40,47,73,74,72,76

Foldseek 3Di:
DVVQCVVDVCSVVLLVVLCCCLPPVDDPCLPDDDPVSLVVLLVCLQVQDDVVPDRDDLLSLLLSLFCSLCRNPNQADALVSLQVSLCSNVVDHDDSLLSCLLQVVLPPVPPRGHDSVSSSLSSQLCDDDDPPDDPVSVVSNLLSVLSSLLSVLCPVVPQKDAPVSLLVSVCVLLVVLVADDDPLLSVLSSLLQLQQDDPRMHGSVSSSVVSSQQVVQQDPDDDHSGGNLLSSLLVVVCVQQNDVDFKDFVVSVQVSQVSVVHGCPPPVNVVLCVVVVNPGTDGSVSSSVVVVVVVD

Nearest PDB structures (foldseek):
  4by5-assembly3_D  TM=4.561E-01  e=4.845E-02  Drosophila melanogaster
  4yi8-assembly1_A  TM=4.575E-01  e=3.869E-02  Bos taurus
  5fyx-assembly1_A  TM=3.812E-01  e=5.301E-02  Drosophila melanogaster
  4mn0-assembly1_A  TM=3.997E-01  e=5.262E-01  Beroe abyssicola

pLDDT: mean 81.07, std 16.8, range [39.19, 97.31]

Sequence (296 aa):
MAKAKQLFPNFEQQQDDFETLFYFGTSDDEDTITLEKRDFIFNMISKNLDPRGMMPTVEDMCEVAYKIATFGGKKGLDIEDYMRIRQKVTDEEITREEALESYEYYDIYKDNILNNVAFVNSVNEEQPIDETDPPLLVDRKMKRYAYKVLKREDKDHSNVFGREKFLKAMKSVILEMESNVTENDENLLLFIYKLKEHNNEIDSETFMNLVVTCLICFNDVMEEDTLNNKDILESVFLWFVGKDKKFMSLEKLDFVLEKLNMSINNENIIEFLKQSGCETGIFVNDFIDLFEWLGI

Secondary structure (DSSP, 8-state):
-HHHHHH-TTHHHHHHHHHHHHHH-----TT---HHHHHHHHHHHHTT--SSS-PPPHHHHHHHHHHHHHTTT--SB-HHHHHHHHHHHH-----HHHHHHHHHHH-TTSSS-B-HHHHHHHHHTTSPP-TTS-HHHHHHHHHHHHHHHHHHH-TT--SEEEHHHHHHHHHHHHHHTTPPPPHHHHHHHHHHHHHH-BTTEEEHHHHHHHHHHHHHTB-SSSS--SB-HHHHHHHHHHHHH-TT--EEEHHHHHHHHHHTT--TT-HHHHHHHHHTT-SSEEEHHHHHHHHHHTT-